Protein AF-A0A2P4S912-F1 (afdb_monomer)

Foldseek 3Di:
DVVVLVVLVVVLVVLVVVLVVLVVVLVVLVVVLVVQCVPDDPVSNVVSVVVNVVSNVVSVVVSVVSVVVSVVSVVVSCVVVVPPPDDDPPCVVVVVVVVVPVVVPPPPPPPDDDDDDDDDDDDDDDDDDDDDDDDDDDDDDDDDDDDDDDDDDDDDDDDDDDDDDDDDDDDDDDDDDDDDDDDDDDDDDDDDDDDDDDDDDDDDDDDDDDDDDDDDDDDDDCPVVVVVVVVVVVVVVVVVVVVVVVVVVVVVVVVVVVVVVVVVVVVVVVVVVVVVVVVVVVVVVVVVVVVVVVVVVVVVVVVVVVVVVVVVVVVVVVVD

Organism: Bambusicola thoracicus (NCBI:txid9083)

InterPro domains:
  IPR019394 Testis-specific protein TEX28/transmembrane and coiled-coil domains protein [PF10267] (2-320)
  IPR019394 Testis-specific protein TEX28/transmembrane and coiled-coil domains protein [PTHR17613] (1-320)

Sequence (320 aa):
TKAAIEHLHQKILKITEQIKIEQEARDDNVAEYLKLANNADKQQASRIKQVFEKKNQKSAQTIAQLHKKLEHYHKKLKEIEQNGPSRQPKDVFRDMHQGLKDVGANVRSSISGFGGGVVEGVKGGLSGLSQATHTAVVSKPREFASLIRNKFGSADNIAHLKDTLDDGHPEEASRALSGSATLVSSPKYGSDDECSSATSGSAGGSNSGAGPGGLGSPKSNTLEGHHSNFDTILEELREIKDSQSHLEDSMEDLKAQLQRDYTYMTQCLQEERYRYERLEEQLNDLTELHQNEMTNLKQELASMEEKVAYQSYERARDIQ

Structure (mmCIF, N/CA/C/O backbone):
data_AF-A0A2P4S912-F1
#
_entry.id   AF-A0A2P4S912-F1
#
loop_
_atom_site.group_PDB
_atom_site.id
_atom_site.type_symbol
_atom_site.label_atom_id
_atom_site.label_alt_id
_atom_site.label_comp_id
_atom_site.label_asym_id
_atom_site.label_entity_id
_atom_site.label_seq_id
_atom_site.pdbx_PDB_ins_code
_atom_site.Cartn_x
_atom_site.Cartn_y
_atom_site.Cartn_z
_atom_site.occupancy
_atom_site.B_iso_or_equiv
_atom_site.auth_seq_id
_atom_site.auth_comp_id
_atom_site.auth_asym_id
_atom_site.auth_atom_id
_atom_site.pdbx_PDB_model_num
ATOM 1 N N . THR A 1 1 ? -23.737 2.874 25.670 1.00 68.56 1 THR A N 1
ATOM 2 C CA . THR A 1 1 ? -22.488 3.667 25.572 1.00 68.56 1 THR A CA 1
ATOM 3 C C . THR A 1 1 ? -21.391 2.898 24.847 1.00 68.56 1 THR A C 1
ATOM 5 O O . THR A 1 1 ? -20.943 3.394 23.823 1.00 68.56 1 THR A O 1
ATOM 8 N N . LYS A 1 2 ? -21.047 1.666 25.263 1.00 79.62 2 LYS A N 1
ATOM 9 C CA . LYS A 1 2 ? -20.020 0.804 24.627 1.00 79.62 2 LYS A CA 1
ATOM 10 C C . LYS A 1 2 ? -20.155 0.665 23.095 1.00 79.62 2 LYS A C 1
ATOM 12 O O . LYS A 1 2 ? -19.233 1.020 22.374 1.00 79.62 2 LYS A O 1
ATOM 17 N N . ALA A 1 3 ? -21.341 0.310 22.589 1.00 82.69 3 ALA A N 1
ATOM 18 C CA . ALA A 1 3 ? -21.591 0.192 21.142 1.00 82.69 3 ALA A CA 1
ATOM 19 C C . ALA A 1 3 ? -21.422 1.513 20.353 1.00 82.69 3 ALA A C 1
ATOM 21 O O . ALA A 1 3 ? -21.052 1.510 19.181 1.00 82.69 3 ALA A O 1
ATOM 22 N N . ALA A 1 4 ? -21.679 2.667 20.982 1.00 83.88 4 ALA A N 1
ATOM 23 C CA . ALA A 1 4 ? -21.507 3.970 20.337 1.00 83.88 4 ALA A CA 1
ATOM 24 C C . ALA A 1 4 ? -20.025 4.371 20.236 1.00 83.88 4 ALA A C 1
ATOM 26 O O . ALA A 1 4 ? -19.628 4.975 19.239 1.00 83.88 4 ALA A O 1
ATOM 27 N N . ILE A 1 5 ? -19.223 4.012 21.245 1.00 88.75 5 ILE A N 1
ATOM 28 C CA . ILE A 1 5 ? -17.764 4.188 21.254 1.00 88.75 5 ILE A CA 1
ATOM 29 C C . ILE A 1 5 ? -17.134 3.296 20.182 1.00 88.75 5 ILE A C 1
ATOM 31 O O . ILE A 1 5 ? -16.370 3.777 19.352 1.00 88.75 5 ILE A O 1
ATOM 35 N N . GLU A 1 6 ? -17.530 2.026 20.121 1.00 90.38 6 GLU A N 1
ATOM 36 C CA . GLU A 1 6 ? -17.044 1.079 19.114 1.00 90.38 6 GLU A CA 1
ATOM 37 C C . GLU A 1 6 ? -17.356 1.540 17.681 1.00 90.38 6 GLU A C 1
ATOM 39 O O . GLU A 1 6 ? -16.488 1.541 16.807 1.00 90.38 6 GLU A O 1
ATOM 44 N N . HIS A 1 7 ? -18.566 2.050 17.447 1.00 91.44 7 HIS A N 1
ATOM 45 C CA . HIS A 1 7 ? -18.928 2.635 16.159 1.00 91.44 7 HIS A CA 1
ATOM 46 C C . HIS A 1 7 ? -18.094 3.884 15.806 1.00 91.44 7 HIS A C 1
ATOM 48 O O . HIS A 1 7 ? -17.803 4.117 14.631 1.00 91.44 7 HIS A O 1
ATOM 54 N N . LEU A 1 8 ? -17.684 4.696 16.788 1.00 93.31 8 LEU A N 1
ATOM 55 C CA . LEU A 1 8 ? -16.770 5.821 16.554 1.00 93.31 8 LEU A CA 1
ATOM 56 C C . LEU A 1 8 ? -15.345 5.350 16.260 1.00 93.31 8 LEU A C 1
ATOM 58 O O . LEU A 1 8 ? -14.751 5.861 15.313 1.00 93.31 8 LEU A O 1
ATOM 62 N N . HIS A 1 9 ? -14.833 4.349 16.980 1.00 92.88 9 HIS A N 1
ATOM 63 C CA . HIS A 1 9 ? -13.545 3.721 16.675 1.00 92.88 9 HIS A CA 1
ATOM 64 C C . HIS A 1 9 ? -13.507 3.182 15.243 1.00 92.88 9 HIS A C 1
ATOM 66 O O . HIS A 1 9 ? -12.576 3.483 14.498 1.00 92.88 9 HIS A O 1
ATOM 72 N N . GLN A 1 10 ? -14.561 2.490 14.799 1.00 96.75 10 GLN A N 1
ATOM 73 C CA . GLN A 1 10 ? -14.658 2.032 13.411 1.00 96.75 10 GLN A CA 1
ATOM 74 C C . GLN A 1 10 ? -14.645 3.191 12.403 1.00 96.75 10 GLN A C 1
ATOM 76 O O . GLN A 1 10 ? -14.044 3.075 11.336 1.00 96.75 10 GLN A O 1
ATOM 81 N N . LYS A 1 11 ? -15.299 4.321 12.708 1.00 96.00 11 LYS A N 1
ATOM 82 C CA . LYS A 1 11 ? -15.266 5.508 11.835 1.00 96.00 11 LYS A CA 1
ATOM 83 C C . LYS A 1 11 ? -13.890 6.158 11.783 1.00 96.00 11 LYS A C 1
ATOM 85 O O . LYS A 1 11 ? -13.481 6.575 10.705 1.00 96.00 11 LYS A O 1
ATOM 90 N N . ILE A 1 12 ? -13.201 6.236 12.918 1.00 96.75 12 ILE A N 1
ATOM 91 C CA . ILE A 1 12 ? -11.829 6.741 13.001 1.00 96.75 12 ILE A CA 1
ATOM 92 C C . ILE A 1 12 ? -10.923 5.872 12.135 1.00 96.75 12 ILE A C 1
ATOM 94 O O . ILE A 1 12 ? -10.302 6.401 11.223 1.00 96.75 12 ILE A O 1
ATOM 98 N N . LEU A 1 13 ? -10.944 4.549 12.330 1.00 97.25 13 LEU A N 1
ATOM 99 C CA . LEU A 1 13 ? -10.160 3.604 11.530 1.00 97.25 13 LEU A CA 1
ATOM 100 C C . LEU A 1 13 ? -10.417 3.771 10.027 1.00 97.25 13 LEU A C 1
ATOM 102 O O . LEU A 1 13 ? -9.473 3.910 9.255 1.00 97.25 13 LEU A O 1
ATOM 106 N N . LYS A 1 14 ? -11.688 3.845 9.610 1.00 97.06 14 LYS A N 1
ATOM 107 C CA . LYS A 1 14 ? -12.052 4.039 8.197 1.00 97.06 14 LYS A CA 1
ATOM 108 C C . LYS A 1 14 ? -11.521 5.347 7.613 1.00 97.06 14 LYS A C 1
ATOM 110 O O . LYS A 1 14 ? -11.050 5.350 6.482 1.00 97.06 14 LYS A O 1
ATOM 115 N N . ILE A 1 15 ? -11.617 6.458 8.345 1.00 96.88 15 ILE A N 1
ATOM 116 C CA . ILE A 1 15 ? -11.125 7.755 7.857 1.00 96.88 15 ILE A CA 1
ATOM 117 C C . ILE A 1 15 ? -9.595 7.791 7.842 1.00 96.88 15 ILE A C 1
ATOM 119 O O . ILE A 1 15 ? -9.030 8.322 6.892 1.00 96.88 15 ILE A O 1
ATOM 123 N N . THR A 1 16 ? -8.929 7.207 8.840 1.00 97.31 16 THR A N 1
ATOM 124 C CA . THR A 1 16 ? -7.466 7.078 8.863 1.00 97.31 16 THR A CA 1
ATOM 125 C C . THR A 1 16 ? -6.968 6.292 7.653 1.00 97.31 16 THR A C 1
ATOM 127 O O . THR A 1 16 ? -6.063 6.754 6.964 1.00 97.31 16 THR A O 1
ATOM 130 N N . GLU A 1 17 ? -7.603 5.161 7.335 1.00 97.94 17 GLU A N 1
ATOM 131 C CA . GLU A 1 17 ? -7.243 4.373 6.152 1.00 97.94 17 GLU A CA 1
ATOM 132 C C . GLU A 1 17 ? -7.522 5.140 4.854 1.00 97.94 17 GLU A C 1
ATOM 134 O O . GLU A 1 17 ? -6.709 5.144 3.936 1.00 97.94 17 GLU A O 1
ATOM 139 N N . GLN A 1 18 ? -8.632 5.880 4.788 1.00 96.31 18 GLN A N 1
ATOM 140 C CA . GLN A 1 18 ? -8.938 6.705 3.621 1.00 96.31 18 GLN A CA 1
ATOM 141 C C . GLN A 1 18 ? -7.913 7.833 3.402 1.00 96.31 18 GLN A C 1
ATOM 143 O O . GLN A 1 18 ? -7.611 8.160 2.257 1.00 96.31 18 GLN A O 1
ATOM 148 N N . ILE A 1 19 ? -7.366 8.418 4.474 1.00 97.38 19 ILE A N 1
ATOM 149 C CA . ILE A 1 19 ? -6.272 9.401 4.389 1.00 97.38 19 ILE A CA 1
ATOM 150 C C . ILE A 1 19 ? -5.011 8.744 3.829 1.00 97.38 19 ILE A C 1
ATOM 152 O O . ILE A 1 19 ? -4.385 9.317 2.941 1.00 97.38 19 ILE A O 1
ATOM 156 N N . LYS A 1 20 ? -4.675 7.544 4.314 1.00 97.94 20 LYS A N 1
ATOM 157 C CA . LYS A 1 20 ? -3.509 6.784 3.859 1.00 97.94 20 LYS A CA 1
ATOM 158 C C . LYS A 1 20 ? -3.595 6.461 2.365 1.00 97.94 20 LYS A C 1
ATOM 160 O O . LYS A 1 20 ? -2.655 6.754 1.637 1.00 97.94 20 LYS A O 1
ATOM 165 N N . ILE A 1 21 ? -4.741 5.958 1.902 1.00 97.19 21 ILE A N 1
ATOM 166 C CA . ILE A 1 21 ? -4.986 5.669 0.478 1.00 97.19 21 ILE A CA 1
ATOM 167 C C . ILE A 1 21 ? -4.843 6.938 -0.375 1.00 97.19 21 ILE A C 1
ATOM 169 O O . ILE A 1 21 ? -4.241 6.910 -1.443 1.00 97.19 21 ILE A O 1
ATOM 173 N N . GLU A 1 22 ? -5.388 8.070 0.078 1.00 96.38 22 GLU A N 1
ATOM 174 C CA . GLU A 1 22 ? -5.301 9.329 -0.672 1.00 96.38 22 GLU A CA 1
ATOM 175 C C . GLU A 1 22 ? -3.868 9.903 -0.686 1.00 96.38 22 GLU A C 1
ATOM 177 O O . GLU A 1 22 ? -3.479 10.549 -1.658 1.00 96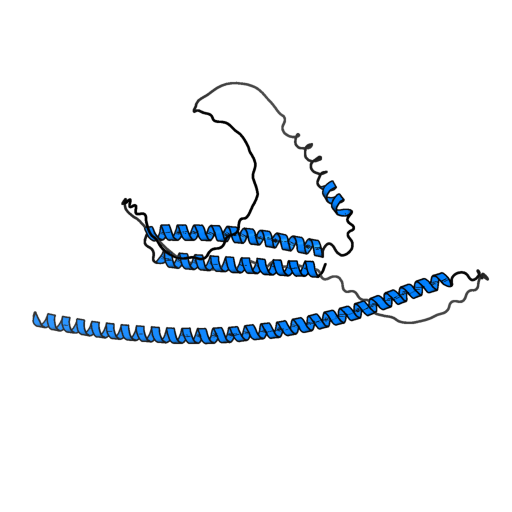.38 22 GLU A O 1
ATOM 182 N N . GLN A 1 23 ? -3.072 9.658 0.361 1.00 96.38 23 GLN A N 1
ATOM 183 C CA . GLN A 1 23 ? -1.645 9.999 0.405 1.00 96.38 23 GLN A CA 1
ATOM 184 C C . GLN A 1 23 ? -0.822 9.124 -0.543 1.00 96.38 23 GLN A C 1
ATOM 186 O O . GLN A 1 23 ? -0.038 9.662 -1.316 1.00 96.38 23 GLN A O 1
ATOM 191 N N . GLU A 1 24 ? -1.066 7.816 -0.568 1.00 96.44 24 GLU A N 1
ATOM 192 C CA . GLU A 1 24 ? -0.430 6.898 -1.518 1.00 96.44 24 GLU A CA 1
ATOM 193 C C . GLU A 1 24 ? -0.772 7.273 -2.970 1.00 96.44 24 GLU A C 1
ATOM 195 O O . GLU A 1 24 ? 0.118 7.466 -3.793 1.00 96.44 24 GLU A O 1
ATOM 200 N N . ALA A 1 25 ? -2.049 7.543 -3.264 1.00 95.38 25 ALA A N 1
ATOM 201 C CA . ALA A 1 25 ? -2.476 8.012 -4.584 1.00 95.38 25 ALA A CA 1
ATOM 202 C C . ALA A 1 25 ? -1.843 9.362 -4.983 1.00 95.38 25 ALA A C 1
ATOM 204 O O . ALA A 1 25 ? -1.651 9.653 -6.169 1.00 95.38 25 ALA A O 1
ATOM 205 N N . ARG A 1 26 ? -1.537 10.222 -4.005 1.00 95.56 26 ARG A N 1
ATOM 206 C CA . ARG A 1 26 ? -0.818 11.479 -4.233 1.00 95.56 26 ARG A CA 1
ATOM 207 C C . ARG A 1 26 ? 0.650 11.215 -4.565 1.00 95.56 26 ARG A C 1
ATOM 209 O O . ARG A 1 26 ? 1.156 11.859 -5.485 1.00 95.56 26 ARG A O 1
ATOM 216 N N . ASP A 1 27 ? 1.303 10.299 -3.862 1.00 96.56 27 ASP A N 1
ATOM 217 C CA . ASP A 1 27 ? 2.696 9.920 -4.112 1.00 96.56 27 ASP A CA 1
ATOM 218 C C . ASP A 1 27 ? 2.849 9.252 -5.487 1.00 96.56 27 ASP A C 1
ATOM 220 O O . ASP A 1 27 ? 3.723 9.646 -6.264 1.00 96.56 27 ASP A O 1
ATOM 224 N N . ASP A 1 28 ? 1.922 8.368 -5.862 1.00 96.94 28 ASP A N 1
ATOM 225 C CA . ASP A 1 28 ? 1.845 7.777 -7.204 1.00 96.94 28 ASP A CA 1
ATOM 226 C C . ASP A 1 28 ? 1.704 8.844 -8.293 1.00 96.94 28 ASP A C 1
ATOM 228 O O . ASP A 1 28 ? 2.374 8.803 -9.325 1.00 96.94 28 ASP A O 1
ATOM 232 N N . ASN A 1 29 ? 0.863 9.852 -8.060 1.00 95.94 29 ASN A N 1
ATOM 233 C CA . ASN A 1 29 ? 0.679 10.962 -8.992 1.00 95.94 29 ASN A CA 1
ATOM 234 C C . ASN A 1 29 ? 1.942 11.839 -9.105 1.00 95.94 29 ASN A C 1
ATOM 236 O O . ASN A 1 29 ? 2.243 12.350 -10.185 1.00 95.94 29 ASN A O 1
ATOM 240 N N . VAL A 1 30 ? 2.715 12.003 -8.025 1.00 97.56 30 VAL A N 1
ATOM 241 C CA . VAL A 1 30 ? 4.031 12.666 -8.079 1.00 97.56 30 VAL A CA 1
ATOM 242 C C . VAL A 1 30 ? 5.019 11.829 -8.892 1.00 97.56 30 VAL A C 1
ATOM 244 O O . VAL A 1 30 ? 5.708 12.376 -9.754 1.00 97.56 30 VAL A O 1
ATOM 247 N N . ALA A 1 31 ? 5.069 10.515 -8.670 1.00 97.31 31 ALA A N 1
ATOM 248 C CA . ALA A 1 31 ? 5.934 9.612 -9.423 1.00 97.31 31 ALA A CA 1
ATOM 249 C C . ALA A 1 31 ? 5.586 9.605 -10.924 1.00 97.31 31 ALA A C 1
ATOM 251 O O . ALA A 1 31 ? 6.477 9.726 -11.771 1.00 97.31 31 ALA A O 1
ATOM 252 N N . GLU A 1 32 ? 4.294 9.544 -11.264 1.00 96.31 32 GLU A N 1
ATOM 253 C CA . GLU A 1 32 ? 3.789 9.641 -12.637 1.00 96.31 32 GLU A CA 1
ATOM 254 C C . GLU A 1 32 ? 4.183 10.982 -13.274 1.00 96.31 32 GLU A C 1
ATOM 256 O O . GLU A 1 32 ? 4.713 11.007 -14.388 1.00 96.31 32 GLU A O 1
ATOM 261 N N . TYR A 1 33 ? 3.997 12.094 -12.553 1.00 97.44 33 TYR A N 1
ATOM 262 C CA . TYR A 1 33 ? 4.395 13.422 -13.016 1.00 97.44 33 TYR A CA 1
ATOM 263 C C . TYR A 1 33 ? 5.890 13.494 -13.333 1.00 97.44 33 TYR A C 1
ATOM 265 O O . TYR A 1 33 ? 6.252 13.938 -14.420 1.00 97.44 33 TYR A O 1
ATOM 273 N N . LEU A 1 34 ? 6.758 13.030 -12.428 1.00 96.38 34 LEU A N 1
ATOM 274 C CA . LEU A 1 34 ? 8.208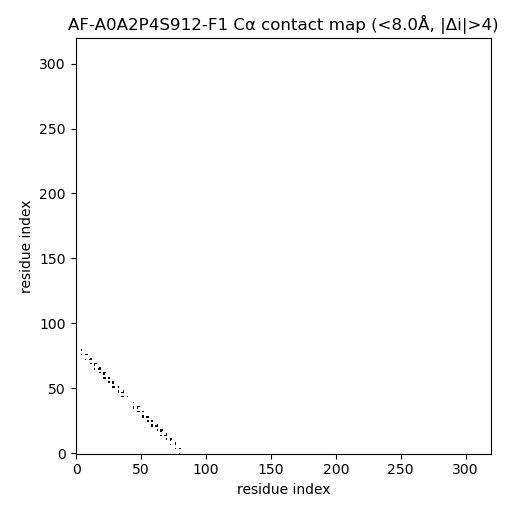 13.049 -12.637 1.00 96.38 34 LEU A CA 1
ATOM 275 C C . LEU A 1 34 ? 8.617 12.189 -13.841 1.00 96.38 34 LEU A C 1
ATOM 277 O O . LEU A 1 34 ? 9.457 12.601 -14.643 1.00 96.38 34 LEU A O 1
ATOM 281 N N . LYS A 1 35 ? 7.985 11.023 -14.016 1.00 96.00 35 LYS A N 1
ATOM 282 C CA . LYS A 1 35 ? 8.239 10.130 -15.153 1.00 96.00 35 LYS A CA 1
ATOM 283 C C . LYS A 1 35 ? 7.835 10.756 -16.490 1.00 96.00 35 LYS A C 1
ATOM 285 O O . LYS A 1 35 ? 8.584 10.653 -17.462 1.00 96.00 35 LYS A O 1
ATOM 290 N N . LEU A 1 36 ? 6.661 11.386 -16.548 1.00 95.44 36 LEU A N 1
ATOM 291 C CA . LEU A 1 36 ? 6.162 12.040 -17.759 1.00 95.44 36 LEU A CA 1
ATOM 292 C C . LEU A 1 36 ? 6.945 13.320 -18.065 1.00 95.44 36 LEU A C 1
ATOM 294 O O . LEU A 1 36 ? 7.293 13.556 -19.216 1.00 95.44 36 LEU A O 1
ATOM 298 N N . ALA A 1 37 ? 7.274 14.114 -17.045 1.00 93.31 37 ALA A N 1
ATOM 299 C CA . ALA A 1 37 ? 8.020 15.357 -17.203 1.00 93.31 37 ALA A CA 1
ATOM 300 C C . ALA A 1 37 ? 9.444 15.132 -17.738 1.00 93.31 37 ALA A C 1
ATOM 302 O O . ALA A 1 37 ? 9.904 15.923 -18.554 1.00 93.31 37 ALA A O 1
ATOM 303 N N . ASN A 1 38 ? 10.117 14.044 -17.342 1.00 91.75 38 ASN A N 1
ATOM 304 C CA . ASN A 1 38 ? 11.475 13.728 -17.805 1.00 91.75 38 ASN A CA 1
ATOM 305 C C . ASN A 1 38 ? 11.575 13.428 -19.309 1.00 91.75 38 ASN A C 1
ATOM 307 O O . ASN A 1 38 ? 12.650 13.572 -19.881 1.00 91.75 38 ASN A O 1
ATOM 311 N N . ASN A 1 39 ? 10.478 13.014 -19.944 1.00 89.81 39 ASN A N 1
ATOM 312 C CA . ASN A 1 39 ? 10.465 12.600 -21.350 1.00 89.81 39 ASN A CA 1
ATOM 313 C C . ASN A 1 39 ? 9.628 13.535 -22.243 1.00 89.81 39 ASN A C 1
ATOM 315 O O . ASN A 1 39 ? 9.417 13.229 -23.414 1.00 89.81 39 ASN A O 1
ATOM 319 N N . ALA A 1 40 ? 9.118 14.644 -21.698 1.00 91.62 40 ALA A N 1
ATOM 320 C CA . ALA A 1 40 ? 8.179 15.528 -22.381 1.00 91.62 40 ALA A CA 1
ATOM 321 C C . ALA A 1 40 ? 8.865 16.731 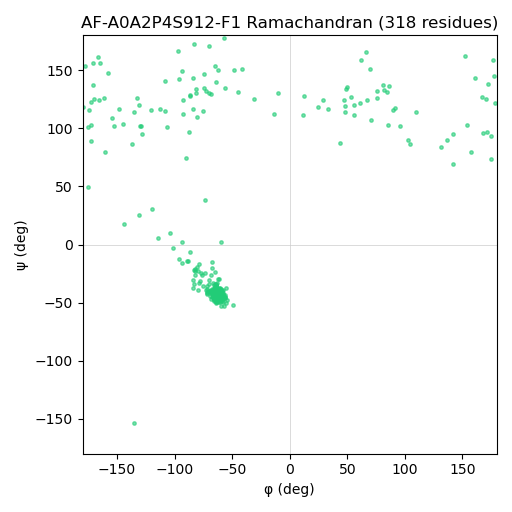-23.044 1.00 91.62 40 ALA A C 1
ATOM 323 O O . ALA A 1 40 ? 9.764 17.352 -22.475 1.00 91.62 40 ALA A O 1
ATOM 324 N N . ASP A 1 41 ? 8.378 17.119 -24.225 1.00 94.56 41 ASP A N 1
ATOM 325 C CA . ASP A 1 41 ? 8.751 18.392 -24.852 1.00 94.56 41 ASP A CA 1
ATOM 326 C C . ASP A 1 41 ? 8.160 19.608 -24.101 1.00 94.56 41 ASP A C 1
ATOM 328 O O . ASP A 1 41 ? 7.310 19.473 -23.215 1.00 94.56 41 ASP A O 1
ATOM 332 N N . LYS A 1 42 ? 8.581 20.831 -24.460 1.00 88.00 42 LYS A N 1
ATOM 333 C CA . LYS A 1 42 ? 8.159 22.073 -23.776 1.00 88.00 42 LYS A CA 1
ATOM 334 C C . LYS A 1 42 ? 6.635 22.262 -23.713 1.00 88.00 42 LYS A C 1
ATOM 336 O O . LYS A 1 42 ? 6.127 22.765 -22.709 1.00 88.00 42 LYS A O 1
ATOM 341 N N . GLN A 1 43 ? 5.895 21.892 -24.760 1.00 89.62 43 GLN A N 1
ATOM 342 C CA . GLN A 1 43 ? 4.441 22.069 -24.788 1.00 89.62 43 GLN A CA 1
ATOM 343 C C . GLN A 1 43 ? 3.730 20.962 -24.000 1.00 89.62 43 GLN A C 1
ATOM 345 O O . GLN A 1 43 ? 2.774 21.236 -23.268 1.00 89.62 43 GLN A O 1
ATOM 350 N N . GLN A 1 44 ? 4.215 19.724 -24.101 1.00 92.69 44 GLN A N 1
ATOM 351 C CA . GLN A 1 44 ? 3.725 18.587 -23.325 1.00 92.69 44 GLN A CA 1
ATOM 352 C C . GLN A 1 44 ? 3.966 18.784 -21.825 1.00 92.69 44 GLN A C 1
ATOM 354 O O . GLN A 1 44 ? 3.045 18.581 -21.035 1.00 92.69 44 GLN A O 1
ATOM 359 N N . ALA A 1 45 ? 5.144 19.270 -21.428 1.00 93.12 45 ALA A N 1
ATOM 360 C CA . ALA A 1 45 ? 5.501 19.531 -20.035 1.00 93.12 45 ALA A CA 1
ATOM 361 C C . ALA A 1 45 ? 4.545 20.533 -19.367 1.00 93.12 45 ALA A C 1
ATOM 363 O O . ALA A 1 45 ? 4.122 20.327 -18.229 1.00 93.12 45 ALA A O 1
ATOM 364 N N . SER A 1 46 ? 4.132 21.581 -20.091 1.00 94.81 46 SER A N 1
ATOM 365 C CA . SER A 1 46 ? 3.153 22.557 -19.594 1.00 94.81 46 SER A CA 1
ATOM 366 C C . SER A 1 46 ? 1.783 21.916 -19.325 1.00 94.81 46 SER A C 1
ATOM 368 O O . SER A 1 46 ? 1.193 22.108 -18.257 1.00 94.81 46 SER A O 1
ATOM 370 N N . ARG A 1 47 ? 1.302 21.068 -20.246 1.00 96.06 47 ARG A N 1
ATOM 371 C CA . ARG A 1 47 ? 0.037 20.328 -20.080 1.00 96.06 47 ARG A CA 1
ATOM 372 C C . ARG A 1 47 ? 0.117 19.310 -18.939 1.00 96.06 47 ARG A C 1
ATOM 374 O O . ARG A 1 47 ? -0.799 19.241 -18.121 1.00 96.06 47 ARG A O 1
ATOM 381 N N . ILE A 1 48 ? 1.218 18.560 -18.851 1.00 96.44 48 ILE A N 1
ATOM 382 C CA . ILE A 1 48 ? 1.481 17.579 -17.786 1.00 96.44 48 ILE A CA 1
ATOM 383 C C . ILE A 1 48 ? 1.475 18.268 -16.416 1.00 96.44 48 ILE A C 1
ATOM 385 O O . ILE A 1 48 ? 0.779 17.816 -15.505 1.00 96.44 48 ILE A O 1
ATOM 389 N N . LYS A 1 49 ? 2.162 19.411 -16.288 1.00 96.38 49 LYS A N 1
ATOM 390 C CA . LYS A 1 49 ? 2.160 20.219 -15.063 1.00 96.38 49 LYS A CA 1
ATOM 391 C C . LYS A 1 49 ? 0.754 20.665 -14.677 1.00 96.38 49 LYS A C 1
ATOM 393 O O . LYS A 1 49 ? 0.370 20.522 -13.521 1.00 96.38 49 LYS A O 1
ATOM 398 N N . GLN A 1 50 ? -0.040 21.155 -15.628 1.00 96.62 50 GLN A N 1
ATOM 399 C CA . GLN A 1 50 ? -1.401 21.614 -15.346 1.00 96.62 50 GLN A CA 1
ATOM 400 C C . GLN A 1 50 ? -2.306 20.484 -14.823 1.00 96.62 50 GLN A C 1
ATOM 402 O O . GLN A 1 50 ? -3.090 20.692 -13.892 1.00 96.62 50 GLN A O 1
ATOM 407 N N . VAL A 1 51 ? -2.194 19.278 -15.392 1.00 96.75 51 VAL A N 1
ATOM 408 C CA . VAL A 1 51 ? -2.943 18.098 -14.925 1.00 96.75 51 VAL A CA 1
ATOM 409 C C . VAL A 1 51 ? -2.493 17.686 -13.524 1.00 96.75 51 VAL A C 1
ATOM 411 O O . VAL A 1 51 ? -3.346 17.458 -12.661 1.00 96.75 51 VAL A O 1
ATOM 414 N N . PHE A 1 52 ? -1.179 17.633 -13.287 1.00 97.94 52 PHE A N 1
ATOM 415 C CA . PHE A 1 52 ? -0.612 17.323 -11.977 1.00 97.94 52 PHE A CA 1
ATOM 416 C C . PHE A 1 52 ? -1.106 18.305 -10.912 1.00 97.94 52 PHE A C 1
ATOM 418 O O . PHE A 1 52 ? -1.680 17.876 -9.915 1.00 97.94 52 PHE A O 1
ATOM 425 N N . GLU A 1 53 ? -0.973 19.611 -11.150 1.00 97.44 53 GLU A N 1
ATOM 426 C CA . GLU A 1 53 ? -1.374 20.670 -10.218 1.00 97.44 53 GLU A CA 1
ATOM 427 C C . GLU A 1 53 ? -2.857 20.544 -9.839 1.00 97.44 53 GLU A C 1
ATOM 429 O O . GLU A 1 53 ? -3.219 20.586 -8.661 1.00 97.44 53 GLU A O 1
ATOM 434 N N . LYS A 1 54 ? -3.722 20.276 -10.827 1.00 97.50 54 LYS A N 1
ATOM 435 C CA . LYS A 1 54 ? -5.159 20.081 -10.610 1.00 97.50 54 LYS A CA 1
ATOM 436 C C . LYS A 1 54 ? -5.459 18.841 -9.761 1.00 97.50 54 LYS A C 1
ATOM 438 O O . LYS A 1 54 ? -6.268 18.920 -8.833 1.00 97.50 54 LYS A O 1
ATOM 443 N N . LYS A 1 55 ? -4.835 17.694 -10.063 1.00 96.50 55 LYS A N 1
ATOM 444 C CA . LYS A 1 55 ? -4.993 16.464 -9.264 1.00 96.50 55 LYS A CA 1
ATOM 445 C C . LYS A 1 55 ? -4.458 16.670 -7.839 1.00 96.50 55 LYS A C 1
ATOM 447 O O . LYS A 1 55 ? -5.130 16.319 -6.873 1.00 96.50 55 LYS A O 1
ATOM 452 N N . ASN A 1 56 ? -3.296 17.305 -7.716 1.00 97.00 56 ASN A N 1
ATOM 453 C CA . ASN A 1 56 ? -2.613 17.595 -6.461 1.00 97.00 56 ASN A CA 1
ATOM 454 C C . ASN A 1 56 ? -3.448 18.506 -5.547 1.00 97.00 56 ASN A C 1
ATOM 456 O O . ASN A 1 56 ? -3.596 18.229 -4.358 1.00 97.00 56 ASN A O 1
ATOM 460 N N . GLN A 1 57 ? -4.058 19.553 -6.110 1.00 97.50 57 GLN A N 1
ATOM 461 C CA . GLN A 1 57 ? -4.934 20.463 -5.375 1.00 97.50 57 GLN A CA 1
ATOM 462 C C . GLN A 1 57 ? -6.212 19.762 -4.889 1.00 97.50 57 GLN A C 1
ATOM 464 O O . GLN A 1 57 ? -6.624 19.960 -3.746 1.00 97.50 57 GLN A O 1
ATOM 469 N N . LYS A 1 58 ? -6.819 18.904 -5.720 1.00 96.62 58 LYS A N 1
ATOM 470 C CA . LYS A 1 58 ? -8.000 18.113 -5.337 1.00 96.62 58 LYS A CA 1
ATOM 471 C C . LYS A 1 58 ? -7.684 17.118 -4.216 1.00 96.62 58 LYS A C 1
ATOM 473 O O . LYS A 1 58 ? -8.449 17.024 -3.254 1.00 96.62 58 LYS A O 1
ATOM 478 N N . SER A 1 59 ? -6.567 16.405 -4.329 1.00 96.31 59 SER A N 1
ATOM 479 C CA . SER A 1 59 ? -6.113 15.463 -3.302 1.00 96.31 59 SER A CA 1
ATOM 480 C C . SER A 1 59 ? -5.828 16.190 -1.982 1.00 96.31 59 SER A C 1
ATOM 482 O O . SER A 1 59 ? -6.379 15.824 -0.947 1.00 96.31 59 SER A O 1
ATOM 484 N N . ALA A 1 60 ? -5.111 17.321 -2.017 1.00 96.50 60 ALA A N 1
ATOM 485 C CA . ALA A 1 60 ? -4.841 18.136 -0.828 1.00 96.50 60 ALA A CA 1
ATOM 486 C C . ALA A 1 60 ? -6.125 18.620 -0.125 1.00 96.50 60 ALA A C 1
ATOM 488 O O . ALA A 1 60 ? -6.236 18.537 1.098 1.00 96.50 60 ALA A O 1
ATOM 489 N N . GLN A 1 61 ? -7.125 19.083 -0.886 1.00 97.75 61 GLN A N 1
ATOM 490 C CA . GLN A 1 61 ? -8.429 19.462 -0.329 1.00 97.75 61 GLN A CA 1
ATOM 491 C C . GLN A 1 61 ? -9.159 18.270 0.301 1.00 97.75 61 GLN A C 1
ATOM 493 O O . GLN A 1 61 ? -9.768 18.412 1.362 1.00 97.75 61 GLN A O 1
ATOM 498 N N . THR A 1 62 ? -9.092 17.099 -0.333 1.00 97.25 62 THR A N 1
ATOM 499 C CA . THR A 1 62 ? -9.727 15.868 0.159 1.00 97.25 62 THR A CA 1
ATOM 500 C C . THR A 1 62 ? -9.080 15.407 1.465 1.00 97.25 62 THR A C 1
ATOM 502 O O . THR A 1 62 ? -9.786 15.210 2.454 1.00 97.25 62 THR A O 1
ATOM 505 N N . ILE A 1 63 ? -7.746 15.351 1.517 1.00 96.25 63 ILE A N 1
ATOM 506 C CA . ILE A 1 63 ? -6.971 15.023 2.723 1.00 96.25 63 ILE A CA 1
ATOM 507 C C . ILE A 1 63 ? -7.307 15.994 3.864 1.00 96.25 63 ILE A C 1
ATOM 509 O O . ILE A 1 63 ? -7.610 15.560 4.974 1.00 96.25 63 ILE A O 1
ATOM 513 N N . ALA A 1 64 ? -7.360 17.304 3.596 1.00 97.94 64 ALA A N 1
ATOM 514 C CA . ALA A 1 64 ? -7.728 18.301 4.605 1.00 97.94 64 ALA A CA 1
ATOM 515 C C . ALA A 1 64 ? -9.147 18.081 5.171 1.00 97.94 64 ALA A C 1
ATOM 517 O O . ALA A 1 64 ? -9.374 18.195 6.378 1.00 97.94 64 ALA A O 1
ATOM 518 N N . GLN A 1 65 ? -10.116 17.728 4.320 1.00 98.06 65 GLN A N 1
ATOM 519 C CA . GLN A 1 65 ? -11.478 17.413 4.761 1.00 98.06 65 GLN A CA 1
ATOM 520 C C . GLN A 1 65 ? -11.542 16.124 5.589 1.00 98.06 65 GLN A C 1
ATOM 522 O O . GLN A 1 65 ? -12.305 16.058 6.558 1.00 98.06 65 GLN A O 1
ATOM 527 N N . LEU A 1 66 ? -10.761 15.107 5.222 1.00 98.06 66 LEU A N 1
ATOM 528 C CA . LEU A 1 66 ? -10.671 13.857 5.970 1.00 98.06 66 LEU A CA 1
ATOM 529 C C . LEU A 1 66 ? -10.039 14.078 7.348 1.00 98.06 66 LEU A C 1
ATOM 531 O O . LEU A 1 66 ? -10.615 13.631 8.338 1.00 98.06 66 LEU A O 1
ATOM 535 N N . HIS A 1 67 ? -8.954 14.854 7.446 1.00 97.88 67 HIS A N 1
ATOM 536 C CA . HIS A 1 67 ? -8.366 15.235 8.736 1.00 97.88 67 HIS A CA 1
ATOM 537 C C . HIS A 1 67 ? -9.371 15.961 9.634 1.00 97.88 67 HIS A C 1
ATOM 539 O O . HIS A 1 67 ? -9.547 15.579 10.788 1.00 97.88 67 HIS A O 1
ATOM 545 N N . LYS A 1 68 ? -10.133 16.921 9.095 1.00 98.12 68 LYS A N 1
ATOM 546 C CA . LYS A 1 68 ? -11.179 17.618 9.862 1.00 98.12 68 LYS A CA 1
ATOM 547 C C . LYS A 1 68 ? -12.267 16.665 10.384 1.00 98.12 68 LYS A C 1
ATOM 549 O O . LYS A 1 68 ? -12.774 16.840 11.492 1.00 98.12 68 LYS A O 1
ATOM 554 N N . LYS A 1 69 ? -12.649 15.648 9.600 1.00 97.56 69 LYS A N 1
ATOM 555 C CA . LYS A 1 69 ? -13.596 14.605 10.043 1.00 97.56 69 LYS A CA 1
ATOM 556 C C . LYS A 1 69 ? -12.991 13.704 11.119 1.00 97.56 69 LYS A C 1
ATOM 558 O O . LYS A 1 69 ? -13.688 13.359 12.071 1.00 97.56 69 LYS A O 1
ATOM 563 N N . LEU A 1 70 ? -11.721 13.341 10.977 1.00 97.38 70 LEU A N 1
ATOM 564 C CA . LEU A 1 70 ? -10.986 12.530 11.942 1.00 97.38 70 LEU A CA 1
ATOM 565 C C . LEU A 1 70 ? -10.884 13.247 13.293 1.00 97.38 70 LEU A C 1
ATOM 567 O O . LEU A 1 70 ? -11.242 12.674 14.319 1.00 97.38 70 LEU A O 1
ATOM 571 N N . GLU A 1 71 ? -10.517 14.530 13.288 1.00 97.25 71 GLU A N 1
ATOM 572 C CA . GLU A 1 71 ? -10.510 15.384 14.480 1.00 97.25 71 GLU A CA 1
ATOM 573 C C . GLU A 1 71 ? -11.892 15.463 15.136 1.00 97.25 71 GLU A C 1
ATOM 575 O O . GLU A 1 71 ? -12.014 15.331 16.356 1.00 97.25 71 GLU A O 1
ATOM 580 N N . HIS A 1 72 ? -12.951 15.624 14.336 1.00 96.69 72 HIS A N 1
ATOM 581 C CA . HIS A 1 72 ? -14.320 15.630 14.842 1.00 96.69 72 HIS A CA 1
ATOM 582 C C . HIS A 1 72 ? -14.683 14.313 15.547 1.00 96.69 72 HIS A C 1
ATOM 584 O O . HIS A 1 72 ? -15.278 14.342 16.626 1.00 96.69 72 HIS A O 1
ATOM 590 N N . TYR A 1 73 ? -14.315 13.160 14.977 1.00 96.19 73 TYR A N 1
ATOM 591 C CA . TYR A 1 73 ? -14.583 11.866 15.605 1.00 96.19 73 TYR A CA 1
ATOM 592 C C . TYR A 1 73 ? -13.732 11.625 16.853 1.00 96.19 73 TYR A C 1
ATOM 594 O O . TYR A 1 73 ? -14.284 11.160 17.846 1.00 96.19 73 TYR A O 1
ATOM 602 N N . HIS A 1 74 ? -12.453 12.010 16.860 1.00 94.94 74 HIS A N 1
ATOM 603 C CA . HIS A 1 74 ? -11.619 11.971 18.066 1.00 94.94 74 HIS A CA 1
ATOM 604 C C . HIS A 1 74 ? -12.182 12.844 19.191 1.00 94.94 74 HIS A C 1
ATOM 606 O O . HIS A 1 74 ? -12.226 12.411 20.341 1.00 94.94 74 HIS A O 1
ATOM 612 N N . LYS A 1 75 ? -12.654 14.056 18.874 1.00 94.94 75 LYS A N 1
ATOM 613 C CA . LYS A 1 75 ? -13.285 14.939 19.862 1.00 94.94 75 LYS A CA 1
ATOM 614 C C . LYS A 1 75 ? -14.550 14.306 20.443 1.00 94.94 75 LYS A C 1
ATOM 616 O O . LYS A 1 75 ? -14.698 14.239 21.658 1.00 94.94 75 LYS A O 1
ATOM 621 N N . LYS A 1 76 ? -15.424 13.780 19.581 1.00 92.44 76 LYS A N 1
ATOM 622 C CA . LYS A 1 76 ? -16.672 13.127 19.995 1.00 92.44 76 LYS A CA 1
ATOM 623 C C . LYS A 1 76 ? -16.435 11.852 20.811 1.00 92.44 76 LYS A C 1
ATOM 625 O O . LYS A 1 76 ? -17.214 11.552 21.708 1.00 92.44 76 LYS A O 1
ATOM 630 N N . LEU A 1 77 ? -15.376 11.107 20.501 1.00 90.81 77 LEU A N 1
ATOM 631 C CA . LEU A 1 77 ? -14.978 9.928 21.263 1.00 90.81 77 LEU A CA 1
ATOM 632 C C . LEU A 1 77 ? -14.580 10.314 22.693 1.00 90.81 77 LEU A C 1
ATOM 634 O O . LEU A 1 77 ? -15.175 9.805 23.639 1.00 90.81 77 LEU A O 1
ATOM 638 N N . LYS A 1 78 ? -13.700 11.315 22.840 1.00 89.81 78 LYS A N 1
ATOM 639 C CA . LYS A 1 78 ? -13.306 11.862 24.149 1.00 89.81 78 LYS A CA 1
ATOM 640 C C . LYS A 1 78 ? -14.494 12.406 24.942 1.00 89.81 78 LYS A C 1
ATOM 642 O O . LYS A 1 78 ? -14.570 12.191 26.143 1.00 89.81 78 LYS A O 1
ATOM 647 N N . GLU A 1 79 ? -15.440 13.081 24.287 1.00 88.19 79 GLU A N 1
ATOM 648 C CA . GLU A 1 79 ? -16.664 13.574 24.937 1.00 88.19 79 GLU A CA 1
ATOM 649 C C . GLU A 1 79 ? -17.519 12.431 25.510 1.00 88.19 79 GLU A C 1
ATOM 651 O O . GLU A 1 79 ? -18.110 12.588 26.574 1.00 88.19 79 GLU A O 1
ATOM 656 N N . ILE A 1 80 ? -17.600 11.280 24.836 1.00 84.88 80 ILE A N 1
ATOM 657 C CA . ILE A 1 80 ? -18.377 10.127 25.320 1.00 84.88 80 ILE A CA 1
ATOM 658 C C . ILE A 1 80 ? -17.617 9.355 26.408 1.00 84.88 80 ILE A C 1
ATOM 660 O O . ILE A 1 80 ? -18.248 8.847 27.329 1.00 84.88 80 ILE A O 1
ATOM 664 N N . GLU A 1 81 ? -16.287 9.291 26.336 1.00 82.12 81 GLU A N 1
ATOM 665 C CA . GLU A 1 81 ? -15.441 8.649 27.355 1.00 82.12 81 GLU A CA 1
ATOM 666 C C . GLU A 1 81 ? -15.350 9.471 28.648 1.00 82.12 81 GLU A C 1
ATOM 668 O O . GLU A 1 81 ? -15.390 8.915 29.743 1.00 82.12 81 GLU A O 1
ATOM 673 N N . GLN A 1 82 ? -15.271 10.801 28.539 1.00 76.75 82 GLN A N 1
ATOM 674 C CA . GLN A 1 82 ? -15.179 11.708 29.687 1.00 76.75 82 GLN A CA 1
ATOM 675 C C . GLN A 1 82 ? -16.532 11.901 30.394 1.00 76.75 82 GLN A C 1
ATOM 677 O O . GLN A 1 82 ? -16.578 12.197 31.589 1.00 76.75 82 GLN A O 1
ATOM 682 N N . ASN A 1 83 ? -17.642 11.689 29.683 1.00 68.38 83 ASN A N 1
ATOM 683 C CA . ASN A 1 83 ? -18.983 11.652 30.256 1.00 68.38 83 ASN A CA 1
ATOM 684 C C . ASN A 1 83 ? -19.341 10.213 30.676 1.00 68.38 83 ASN A C 1
ATOM 686 O O . ASN A 1 83 ? -20.136 9.537 30.023 1.00 68.38 83 ASN A O 1
ATOM 690 N N . GLY A 1 84 ? -18.758 9.749 31.788 1.00 54.09 84 GLY A N 1
ATOM 691 C CA . GLY A 1 84 ? -19.193 8.526 32.481 1.00 54.09 84 GLY A CA 1
ATOM 692 C C . GLY A 1 84 ? -20.678 8.570 32.911 1.00 54.09 84 GLY A C 1
ATOM 693 O O . GLY A 1 84 ? -21.343 9.591 32.717 1.00 54.09 84 GLY A O 1
ATOM 694 N N . PRO A 1 85 ? -21.236 7.496 33.514 1.00 47.50 85 PRO A N 1
ATOM 695 C CA . PRO A 1 85 ? -22.681 7.282 33.706 1.00 47.50 85 PRO A CA 1
ATOM 696 C C . PRO A 1 85 ? -23.334 8.163 34.794 1.00 47.50 85 PRO A C 1
ATOM 698 O O . PRO A 1 85 ? -24.212 7.719 35.524 1.00 47.50 85 PRO A O 1
ATOM 701 N N . SER A 1 86 ? -22.936 9.428 34.914 1.00 47.38 86 SER A N 1
ATOM 702 C CA . SER A 1 86 ? -23.614 10.429 35.733 1.00 47.38 86 SER A CA 1
ATOM 703 C C . SER A 1 86 ? -23.216 11.837 35.292 1.00 47.38 86 SER A C 1
ATOM 705 O O . SER A 1 86 ? -22.400 12.507 35.919 1.00 47.38 86 SER A O 1
ATOM 707 N N . ARG A 1 87 ? -23.817 12.328 34.209 1.00 48.59 87 ARG A N 1
ATOM 708 C CA . ARG A 1 87 ? -24.109 13.761 34.115 1.00 48.59 87 ARG A CA 1
ATOM 709 C C . ARG A 1 87 ? -25.562 13.929 33.723 1.00 48.59 87 ARG A C 1
ATOM 711 O O . ARG A 1 87 ? -25.964 13.727 32.582 1.00 48.59 87 ARG A O 1
ATOM 718 N N . GLN A 1 88 ? -26.357 14.245 34.742 1.00 47.22 88 GLN A N 1
ATOM 719 C CA . GLN A 1 88 ? -27.726 14.715 34.602 1.00 47.22 88 GLN A CA 1
ATOM 720 C C . GLN A 1 88 ? -27.788 15.852 33.560 1.00 47.22 88 GLN A C 1
ATOM 722 O O . GLN A 1 88 ? -26.846 16.645 33.478 1.00 47.22 88 GLN A O 1
ATOM 727 N N . PRO A 1 89 ? -28.908 16.025 32.834 1.00 47.66 89 PRO A N 1
ATOM 728 C CA . PRO A 1 89 ? -29.071 17.035 31.774 1.00 47.66 89 PRO A CA 1
ATOM 729 C C . PRO A 1 89 ? -28.896 18.510 32.203 1.00 47.66 89 PRO A C 1
ATOM 731 O O . PRO A 1 89 ? -29.089 19.416 31.395 1.00 47.66 89 PRO A O 1
ATOM 734 N N . LYS A 1 90 ? -28.566 18.779 33.473 1.00 48.00 90 LYS A N 1
ATOM 735 C CA . LYS A 1 90 ? -28.492 20.117 34.074 1.00 48.00 90 LYS A CA 1
ATOM 736 C C . LYS A 1 90 ? -27.199 20.882 33.775 1.00 48.00 90 LYS A C 1
ATOM 738 O O . LYS A 1 90 ? -27.219 22.104 33.872 1.00 48.00 90 LYS A O 1
ATOM 743 N N . ASP A 1 91 ? -26.115 20.223 33.364 1.00 52.78 91 ASP A N 1
ATOM 744 C CA . ASP A 1 91 ? -24.834 20.920 33.151 1.00 52.78 91 ASP A CA 1
ATOM 745 C C . ASP A 1 91 ? -24.648 21.492 31.735 1.00 52.78 91 ASP A C 1
ATOM 747 O O . ASP A 1 91 ? -23.823 22.383 31.547 1.00 52.78 91 ASP A O 1
ATOM 751 N N . VAL A 1 92 ? -25.470 21.100 30.754 1.00 56.75 92 VAL A N 1
ATOM 752 C CA . VAL A 1 92 ? -25.416 21.686 29.395 1.00 56.75 92 VAL A CA 1
ATOM 753 C C . VAL A 1 92 ? -25.878 23.155 29.398 1.00 56.75 92 VAL A C 1
ATOM 755 O O . VAL A 1 92 ? -25.420 23.963 28.594 1.00 56.75 92 VAL A O 1
ATOM 758 N N . PHE A 1 93 ? -26.723 23.547 30.358 1.00 53.25 93 PHE A N 1
ATOM 759 C CA . PHE A 1 93 ? -27.149 24.941 30.526 1.00 53.25 93 PHE A CA 1
ATOM 760 C C . PHE A 1 93 ? -26.110 25.829 31.230 1.00 53.25 93 PHE A C 1
ATOM 762 O O . PHE A 1 93 ? -26.211 27.054 31.140 1.00 53.25 93 PHE A O 1
ATOM 769 N N . ARG A 1 94 ? -25.111 25.255 31.918 1.00 57.16 94 ARG A N 1
ATOM 770 C CA . ARG A 1 94 ? -24.140 26.035 32.703 1.00 57.16 94 ARG A CA 1
ATOM 771 C C . ARG A 1 94 ? -22.991 26.570 31.844 1.00 57.16 94 ARG A C 1
ATOM 773 O O . ARG A 1 94 ? -22.630 27.734 31.999 1.00 57.16 94 ARG A O 1
ATOM 780 N N . ASP A 1 95 ? -22.519 25.795 30.869 1.00 55.47 95 ASP A N 1
ATOM 781 C CA . ASP A 1 95 ? -21.466 26.240 29.938 1.00 55.47 95 ASP A CA 1
ATOM 782 C C . ASP A 1 95 ? -21.960 27.312 28.959 1.00 55.47 95 ASP A C 1
ATOM 784 O O . ASP A 1 95 ? -21.241 28.260 28.639 1.00 55.47 95 ASP A O 1
ATOM 788 N N . MET A 1 96 ? -23.230 27.245 28.551 1.00 54.91 96 MET A N 1
ATOM 789 C CA . MET A 1 96 ? -23.817 28.254 27.666 1.00 54.91 96 MET A CA 1
ATOM 790 C C . MET A 1 96 ? -24.097 29.585 28.387 1.00 54.91 96 MET A C 1
ATOM 792 O O . MET A 1 96 ? -24.091 30.641 27.757 1.00 54.91 96 MET A O 1
ATOM 796 N N . HIS A 1 97 ? -24.281 29.564 29.713 1.00 51.53 97 HIS A N 1
ATOM 797 C CA . HIS A 1 97 ? -24.440 30.780 30.517 1.00 51.53 97 HIS A CA 1
ATOM 798 C C . HIS A 1 97 ? -23.090 31.418 30.897 1.00 51.53 97 HIS A C 1
ATOM 800 O O . HIS A 1 97 ? -23.031 32.620 31.161 1.00 51.53 97 HIS A O 1
ATOM 806 N N . GLN A 1 98 ? -21.995 30.649 30.894 1.00 56.56 98 GLN A N 1
ATOM 807 C CA . GLN A 1 98 ? -20.659 31.176 31.179 1.00 56.56 98 GLN A CA 1
ATOM 808 C C . GLN A 1 98 ? -20.009 31.815 29.937 1.00 56.56 98 GLN A C 1
ATOM 810 O O . GLN A 1 98 ? -19.377 32.859 30.063 1.00 56.56 98 GLN A O 1
ATOM 815 N N . GLY A 1 99 ? -20.267 31.294 28.729 1.00 52.44 99 GLY A N 1
ATOM 816 C CA . GLY A 1 99 ? -19.749 31.866 27.474 1.00 52.44 99 GLY A CA 1
ATOM 817 C C . GLY A 1 99 ? -20.316 33.240 27.080 1.00 52.44 99 GLY A C 1
ATOM 818 O O . GLY A 1 99 ? -19.736 33.918 26.235 1.00 52.44 99 GLY A O 1
ATOM 819 N N . LEU A 1 100 ? -21.423 33.685 27.690 1.00 54.03 100 LEU A N 1
ATOM 820 C CA . LEU A 1 100 ? -22.023 35.000 27.416 1.00 54.03 100 LEU A CA 1
ATOM 821 C C . LEU A 1 100 ? -21.592 36.091 28.416 1.00 54.03 100 LEU A C 1
ATOM 823 O O . LEU A 1 100 ? -21.822 37.273 28.167 1.00 54.03 100 LEU A O 1
ATOM 827 N N . LYS A 1 101 ? -20.951 35.726 29.536 1.00 53.66 101 LYS A N 1
ATOM 828 C CA . LYS A 1 101 ? -20.518 36.694 30.561 1.00 53.66 101 LYS A CA 1
ATOM 829 C C . LYS A 1 101 ? -19.185 37.377 30.232 1.00 53.66 101 LYS A C 1
ATOM 831 O O . LYS A 1 101 ? -19.009 38.534 30.606 1.00 53.66 101 LYS A O 1
ATOM 836 N N . ASP A 1 102 ? -18.312 36.745 29.447 1.00 51.97 102 ASP A N 1
ATOM 837 C CA . ASP A 1 102 ? -16.978 37.292 29.138 1.00 51.97 102 ASP A CA 1
ATOM 838 C C . ASP A 1 102 ? -16.931 38.251 27.937 1.00 51.97 102 ASP A C 1
ATOM 840 O O . ASP A 1 102 ? -15.931 38.933 27.718 1.00 51.97 102 ASP A O 1
ATOM 844 N N . VAL A 1 103 ? -18.033 38.413 27.200 1.00 54.22 103 VAL A N 1
ATOM 845 C CA . VAL A 1 103 ? -18.135 39.462 26.165 1.00 54.22 103 VAL A CA 1
ATOM 846 C C . VAL A 1 103 ? -18.511 40.823 26.780 1.00 54.22 103 VAL A C 1
ATOM 848 O O . VAL A 1 103 ? -18.181 41.868 26.224 1.00 54.22 103 VAL A O 1
ATOM 851 N N . GLY A 1 104 ? -19.137 40.840 27.965 1.00 49.38 104 GLY A N 1
ATOM 852 C CA . GLY A 1 104 ? -19.564 42.071 28.647 1.00 49.38 104 GLY A CA 1
ATOM 853 C C . GLY A 1 104 ? -18.472 42.784 29.456 1.00 49.38 104 GLY A C 1
ATOM 854 O O . GLY A 1 104 ? -18.584 43.984 29.704 1.00 49.38 104 GLY A O 1
ATOM 855 N N . ALA A 1 105 ? -17.406 42.081 29.852 1.00 49.22 105 ALA A N 1
ATOM 856 C CA . ALA A 1 105 ? -16.340 42.635 30.693 1.00 49.22 105 ALA A CA 1
ATOM 857 C C . ALA A 1 105 ? -15.142 43.196 29.900 1.00 49.22 105 ALA A C 1
ATOM 859 O O . ALA A 1 105 ? -14.370 43.985 30.442 1.00 49.22 105 ALA A O 1
ATOM 860 N N . ASN A 1 106 ? -15.001 42.857 28.612 1.00 47.16 106 ASN A N 1
ATOM 861 C CA . ASN A 1 106 ? -13.800 43.186 27.831 1.00 47.16 106 ASN A CA 1
ATOM 862 C C . ASN A 1 106 ? -13.875 44.505 27.026 1.00 47.16 106 ASN A C 1
ATOM 864 O O . ASN A 1 106 ? -12.931 44.849 26.324 1.00 47.16 106 ASN A O 1
ATOM 868 N N . VAL A 1 107 ? -14.969 45.275 27.117 1.00 47.16 107 VAL A N 1
ATOM 869 C CA . VAL A 1 107 ? -15.142 46.531 26.341 1.00 47.16 107 VAL A CA 1
ATOM 870 C C . VAL A 1 107 ? -14.865 47.798 27.173 1.00 47.16 107 VAL A C 1
ATOM 872 O O . VAL A 1 107 ? -14.854 48.904 26.642 1.00 47.16 107 VAL A O 1
ATOM 875 N N . ARG A 1 108 ? -14.571 47.682 28.479 1.00 47.22 108 ARG A N 1
ATOM 876 C CA . ARG A 1 108 ? -14.406 48.851 29.373 1.00 47.22 108 ARG A CA 1
ATOM 877 C C . ARG A 1 108 ? -12.959 49.219 29.738 1.00 47.22 108 ARG A C 1
ATOM 879 O O . ARG A 1 108 ? -12.775 50.078 30.592 1.00 47.22 108 ARG A O 1
ATOM 886 N N . SER A 1 109 ? -11.934 48.632 29.109 1.00 45.69 109 SER A N 1
ATOM 887 C CA . SER A 1 109 ? -10.527 48.896 29.488 1.00 45.69 109 SER A CA 1
ATOM 888 C C . SER A 1 109 ? -9.571 49.236 28.335 1.00 45.69 109 SER A C 1
ATOM 890 O O . SER A 1 109 ? -8.362 49.058 28.467 1.00 45.69 109 SER A O 1
ATOM 892 N N . SER A 1 110 ? -10.065 49.777 27.219 1.00 41.59 110 SER A N 1
ATOM 893 C CA . SER A 1 110 ? -9.206 50.190 26.089 1.00 41.59 110 SER A CA 1
ATOM 894 C C . SER A 1 110 ? -9.304 51.680 25.749 1.00 41.59 110 SER A C 1
ATOM 896 O O . SER A 1 110 ? -9.112 52.069 24.604 1.00 41.59 110 SER A O 1
ATOM 898 N N . ILE A 1 111 ? -9.579 52.525 26.746 1.00 44.97 111 ILE A N 1
ATOM 899 C CA . ILE A 1 111 ? -9.244 53.955 26.718 1.00 44.97 111 ILE A CA 1
ATOM 900 C C . ILE A 1 111 ? -8.488 54.254 28.010 1.00 44.97 111 ILE A C 1
ATOM 902 O O . ILE A 1 111 ? -9.092 54.468 29.055 1.00 44.97 111 ILE A O 1
ATOM 906 N N . SER A 1 112 ? -7.158 54.220 27.937 1.00 39.66 112 SER A N 1
ATOM 907 C CA . SER A 1 112 ? -6.266 55.007 28.793 1.00 39.66 112 SER A CA 1
ATOM 908 C C . SER A 1 112 ? -4.831 54.840 28.302 1.00 39.66 112 SER A C 1
ATOM 910 O O . SER A 1 112 ? -4.198 53.822 28.563 1.00 39.66 112 SER A O 1
ATOM 912 N N . GLY A 1 113 ? -4.320 55.856 27.606 1.00 35.75 113 GLY A N 1
ATOM 913 C CA . GLY A 1 113 ? -2.888 55.984 27.344 1.00 35.75 113 GLY A CA 1
ATOM 914 C C . GLY A 1 113 ? -2.556 56.512 25.957 1.00 35.75 113 GLY A C 1
ATOM 915 O O . GLY A 1 113 ? -2.088 55.746 25.134 1.00 35.75 113 GLY A O 1
ATOM 916 N N . PHE A 1 114 ? -2.851 57.787 25.695 1.00 35.91 114 PHE A N 1
ATOM 917 C CA . PHE A 1 114 ? -1.922 58.784 25.134 1.00 35.91 114 PHE A CA 1
ATOM 918 C C . PHE A 1 114 ? -2.715 60.076 24.883 1.00 35.91 114 PHE A C 1
ATOM 920 O O . PHE A 1 114 ? -3.390 60.239 23.871 1.00 35.91 114 PHE A O 1
ATOM 927 N N . GLY A 1 115 ? -2.683 60.970 25.872 1.00 39.72 115 GLY A N 1
ATOM 928 C CA . GLY A 1 115 ? -3.152 62.348 25.762 1.00 39.72 115 GLY A CA 1
ATOM 929 C C . GLY A 1 115 ? -1.958 63.304 25.757 1.00 39.72 115 GLY A C 1
ATOM 930 O O . GLY A 1 115 ? -1.001 63.096 26.499 1.00 39.72 115 GLY A O 1
ATOM 931 N N . GLY A 1 116 ? -2.050 64.345 24.931 1.00 38.97 116 GLY A N 1
ATOM 932 C CA . GLY A 1 116 ? -1.072 65.427 24.761 1.00 38.97 116 GLY A CA 1
ATOM 933 C C . GLY A 1 116 ? -0.907 65.694 23.267 1.00 38.97 116 GLY A C 1
ATOM 934 O O . GLY A 1 116 ? -0.241 64.923 22.594 1.00 38.97 116 GLY A O 1
ATOM 935 N N . GLY A 1 117 ? -1.690 66.594 22.662 1.00 33.03 117 GLY A N 1
ATOM 936 C CA . GLY A 1 117 ? -1.415 68.041 22.632 1.00 33.03 117 GLY A CA 1
ATOM 937 C C . GLY A 1 117 ? -0.401 68.314 21.506 1.00 33.03 117 GLY A C 1
ATOM 938 O O . GLY A 1 117 ? 0.578 67.599 21.411 1.00 33.03 117 GLY A O 1
ATOM 939 N N . VAL A 1 118 ? -0.509 69.273 20.590 1.00 36.94 118 VAL A N 1
ATOM 940 C CA . VAL A 1 118 ? -1.133 70.596 20.582 1.00 36.94 118 VAL A CA 1
ATOM 941 C C . VAL A 1 118 ? -0.922 71.156 19.144 1.00 36.94 118 VAL A C 1
ATOM 943 O O . VAL A 1 118 ? 0.031 70.759 18.482 1.00 36.94 118 VAL A O 1
ATOM 946 N N . VAL A 1 119 ? -1.821 72.051 18.703 1.00 42.03 119 VAL A N 1
ATOM 947 C CA . VAL A 1 119 ? -1.760 73.079 17.620 1.00 42.03 119 VAL A CA 1
ATOM 948 C C . VAL A 1 119 ? -1.423 72.759 16.142 1.00 42.03 119 VAL A C 1
ATOM 950 O O . VAL A 1 119 ? -0.333 72.347 15.779 1.00 42.03 119 VAL A O 1
ATOM 953 N N . GLU A 1 120 ? -2.408 73.106 15.297 1.00 33.78 120 GLU A N 1
ATOM 954 C CA . GLU A 1 120 ? -2.374 74.183 14.281 1.00 33.78 120 GLU A CA 1
ATOM 955 C C . GLU A 1 120 ? -1.340 74.152 13.135 1.00 33.78 120 GLU A C 1
ATOM 957 O O . GLU A 1 120 ? -0.145 74.327 13.328 1.00 33.78 120 GLU A O 1
ATOM 962 N N . GLY A 1 121 ? -1.869 74.154 11.903 1.00 32.88 121 GLY A N 1
ATOM 963 C CA . GLY A 1 121 ? -1.396 75.090 10.881 1.00 32.88 121 GLY A CA 1
ATOM 964 C C . GLY A 1 121 ? -0.579 74.541 9.703 1.00 32.88 121 GLY A C 1
ATOM 965 O O . GLY A 1 121 ? 0.602 74.255 9.819 1.00 32.88 121 GLY A O 1
ATOM 966 N N . VAL A 1 122 ? -1.199 74.660 8.520 1.00 34.91 122 VAL A N 1
ATOM 967 C CA . VAL A 1 122 ? -0.593 75.156 7.264 1.00 34.91 122 VAL A CA 1
ATOM 968 C C . VAL A 1 122 ? 0.057 74.140 6.290 1.00 34.91 122 VAL A C 1
ATOM 970 O O . VAL A 1 122 ? 1.128 73.598 6.512 1.00 34.91 122 VAL A O 1
ATOM 973 N N . LYS A 1 123 ? -0.561 74.115 5.090 1.00 37.41 123 LYS A N 1
ATOM 974 C CA . LYS A 1 123 ? 0.011 74.019 3.720 1.00 37.41 123 LYS A CA 1
ATOM 975 C C . LYS A 1 123 ? 0.246 72.655 3.056 1.00 37.41 123 LYS A C 1
ATOM 977 O O . LYS A 1 123 ? 1.208 71.971 3.356 1.00 37.41 123 LYS A O 1
ATOM 982 N N . GLY A 1 124 ? -0.511 72.471 1.963 1.00 34.31 124 GLY A N 1
ATOM 983 C CA . GLY A 1 124 ? -0.041 71.974 0.656 1.00 34.31 124 GLY A CA 1
ATOM 984 C C . GLY A 1 124 ? 0.227 70.469 0.579 1.00 34.31 124 GLY A C 1
ATOM 985 O O . GLY A 1 124 ? 0.910 69.913 1.414 1.00 34.31 124 GLY A O 1
ATOM 986 N N . GLY A 1 125 ? -0.236 69.718 -0.409 1.00 32.00 125 GLY A N 1
ATOM 987 C CA . GLY A 1 125 ? -0.748 70.037 -1.732 1.00 32.00 125 GLY A CA 1
ATOM 988 C C . GLY A 1 125 ? -0.467 68.826 -2.633 1.00 32.00 125 GLY A C 1
ATOM 989 O O . GLY A 1 125 ? 0.420 68.036 -2.324 1.00 32.00 125 GLY A O 1
ATOM 990 N N . LEU A 1 126 ? -1.180 68.767 -3.762 1.00 38.62 126 LEU A N 1
ATOM 991 C CA . LEU A 1 126 ? -1.024 67.848 -4.906 1.00 38.62 126 LEU A CA 1
ATOM 992 C C . LEU A 1 126 ? -1.747 66.494 -4.746 1.00 38.62 126 LEU A C 1
ATOM 994 O O . LEU A 1 126 ? -1.400 65.680 -3.904 1.00 38.62 126 LEU A O 1
ATOM 998 N N . SER A 1 127 ? -2.903 66.324 -5.406 1.00 40.69 127 SER A N 1
ATOM 999 C CA . SER A 1 127 ? -3.069 65.852 -6.808 1.00 40.69 127 SER A CA 1
ATOM 1000 C C . SER A 1 127 ? -3.048 64.321 -6.859 1.00 40.69 127 SER A C 1
ATOM 1002 O O . SER A 1 127 ? -2.144 63.716 -6.312 1.00 40.69 127 SER A O 1
ATOM 1004 N N . GLY A 1 128 ? -3.949 63.582 -7.498 1.00 34.94 128 GLY A N 1
ATOM 1005 C CA . GLY A 1 128 ? -5.125 63.820 -8.334 1.00 34.94 128 GLY A CA 1
ATOM 1006 C C . GLY A 1 128 ? -5.779 62.433 -8.510 1.00 34.94 128 GLY A C 1
ATOM 1007 O O . GLY A 1 128 ? -5.096 61.417 -8.463 1.00 34.94 128 GLY A O 1
ATOM 1008 N N . LEU A 1 129 ? -7.103 62.331 -8.420 1.00 33.28 129 LEU A N 1
ATOM 1009 C CA . LEU A 1 129 ? -8.019 62.263 -9.567 1.00 33.28 129 LEU A CA 1
ATOM 1010 C C . LEU A 1 129 ? -7.942 60.945 -10.363 1.00 33.28 129 LEU A C 1
ATOM 1012 O O . LEU A 1 129 ? -6.996 60.753 -11.118 1.00 33.28 129 LEU A O 1
ATOM 1016 N N . SER A 1 130 ? -8.980 60.103 -10.219 1.00 38.62 130 SER A N 1
ATOM 1017 C CA . SER A 1 130 ? -9.718 59.327 -11.257 1.00 38.62 130 SER A CA 1
ATOM 1018 C C . SER A 1 130 ? -10.610 58.291 -10.531 1.00 38.62 130 SER A C 1
ATOM 1020 O O . SER A 1 130 ? -10.085 57.362 -9.934 1.00 38.62 130 SER A O 1
ATOM 1022 N N . GLN A 1 131 ? -11.904 58.548 -10.267 1.00 38.06 131 GLN A N 1
ATOM 1023 C CA . GLN A 1 131 ? -13.072 58.314 -11.153 1.00 38.06 131 GLN A CA 1
ATOM 1024 C C . GLN A 1 131 ? -13.317 56.801 -11.395 1.00 38.06 131 GLN A C 1
ATOM 1026 O O . GLN A 1 131 ? -12.416 56.132 -11.870 1.00 38.06 131 GLN A O 1
ATOM 1031 N N . ALA A 1 132 ? -14.461 56.151 -11.151 1.00 36.31 132 ALA A N 1
ATOM 1032 C CA . ALA A 1 132 ? -15.774 56.472 -10.588 1.00 36.31 132 ALA A CA 1
ATOM 1033 C C . ALA A 1 132 ? -16.514 55.141 -10.255 1.00 36.31 132 ALA A C 1
ATOM 1035 O O . ALA A 1 132 ? -16.193 54.110 -10.833 1.00 36.31 132 ALA A O 1
ATOM 1036 N N . THR A 1 133 ? -17.472 55.206 -9.313 1.00 32.50 133 THR A N 1
ATOM 1037 C CA . THR A 1 133 ? -18.773 54.481 -9.187 1.00 32.50 133 THR A CA 1
ATOM 1038 C C . THR A 1 133 ? -18.914 53.071 -9.802 1.00 32.50 133 THR A C 1
ATOM 1040 O O . THR A 1 133 ? -18.738 52.911 -10.998 1.00 32.50 133 THR A O 1
ATOM 1043 N N . HIS A 1 134 ? -19.301 52.019 -9.061 1.00 39.06 134 HIS A N 1
ATOM 1044 C CA . HIS A 1 134 ? -20.710 51.676 -8.776 1.00 39.06 134 HIS A CA 1
ATOM 1045 C C . HIS A 1 134 ? -20.887 50.717 -7.561 1.00 39.06 134 HIS A C 1
ATOM 1047 O O . HIS A 1 134 ? -20.320 49.633 -7.519 1.00 39.06 134 HIS A O 1
ATOM 1053 N N . THR A 1 135 ? -21.724 51.158 -6.609 1.00 38.41 135 THR A N 1
ATOM 1054 C CA . THR A 1 135 ? -22.784 50.454 -5.835 1.00 38.41 135 THR A CA 1
ATOM 1055 C C . THR A 1 135 ? -22.575 49.078 -5.165 1.00 38.41 135 THR A C 1
ATOM 1057 O O . THR A 1 135 ? -22.374 48.054 -5.808 1.00 38.41 135 THR A O 1
ATOM 1060 N N . ALA A 1 136 ? -22.833 49.072 -3.851 1.00 37.38 136 ALA A N 1
ATOM 1061 C CA . ALA A 1 136 ? -23.080 47.939 -2.952 1.00 37.38 136 ALA A CA 1
ATOM 1062 C C . ALA A 1 136 ? -24.376 47.149 -3.257 1.00 37.38 136 ALA A C 1
ATOM 1064 O O . ALA A 1 136 ? -25.320 47.753 -3.749 1.00 37.38 136 ALA A O 1
ATOM 1065 N N . VAL A 1 137 ? -24.457 45.847 -2.914 1.00 35.47 137 VAL A N 1
ATOM 1066 C CA . VAL A 1 137 ? -25.171 45.264 -1.737 1.00 35.47 137 VAL A CA 1
ATOM 1067 C C . VAL A 1 137 ? -25.332 43.725 -1.822 1.00 35.47 137 VAL A C 1
ATOM 1069 O O . VAL A 1 137 ? -25.860 43.177 -2.779 1.00 35.47 137 VAL A O 1
ATOM 1072 N N . VAL A 1 138 ? -24.891 43.056 -0.749 1.00 38.12 138 VAL A N 1
ATOM 1073 C CA . VAL A 1 138 ? -25.453 41.884 -0.031 1.00 38.12 138 VAL A CA 1
ATOM 1074 C C . VAL A 1 138 ? -26.602 41.080 -0.680 1.00 38.12 138 VAL A C 1
ATOM 1076 O O . VAL A 1 138 ? -27.690 41.615 -0.870 1.00 38.12 138 VAL A O 1
ATOM 1079 N N . SER A 1 139 ? -26.452 39.744 -0.785 1.00 40.56 139 SER A N 1
ATOM 1080 C CA . SER A 1 139 ? -27.476 38.766 -0.320 1.00 40.56 139 SER A CA 1
ATOM 1081 C C . SER A 1 139 ? -27.075 37.268 -0.407 1.00 40.56 139 SER A C 1
ATOM 1083 O O . SER A 1 139 ? -26.938 36.711 -1.484 1.00 40.56 139 SER A O 1
ATOM 1085 N N . LYS A 1 140 ? -26.989 36.641 0.784 1.00 38.22 140 LYS A N 1
ATOM 1086 C CA . LYS A 1 140 ? -27.328 35.257 1.228 1.00 38.22 140 LYS A CA 1
ATOM 1087 C C . LYS A 1 140 ? -26.839 33.990 0.467 1.00 38.22 140 LYS A C 1
ATOM 1089 O O . LYS A 1 140 ? -27.058 33.862 -0.731 1.00 38.22 140 LYS A O 1
ATOM 1094 N N . PRO A 1 141 ? -26.341 32.961 1.197 1.00 42.56 141 PRO A N 1
ATOM 1095 C CA . PRO A 1 141 ? -26.059 31.628 0.658 1.00 42.56 141 PRO A CA 1
ATOM 1096 C C . PRO A 1 141 ? -27.328 30.755 0.651 1.00 42.56 141 PRO A C 1
ATOM 1098 O O . PRO A 1 141 ? -28.144 30.834 1.571 1.00 42.56 141 PRO A O 1
ATOM 1101 N N . ARG A 1 142 ? -27.503 29.911 -0.374 1.00 50.16 142 ARG A N 1
ATOM 1102 C CA . ARG A 1 142 ? -28.643 28.987 -0.502 1.00 50.16 142 ARG A CA 1
ATOM 1103 C C . ARG A 1 142 ? -28.142 27.544 -0.565 1.00 50.16 142 ARG A C 1
ATOM 1105 O O . ARG A 1 142 ? -27.431 27.174 -1.493 1.00 50.16 142 ARG A O 1
ATOM 1112 N N . GLU A 1 143 ? -28.516 26.769 0.447 1.00 43.84 143 GLU A N 1
ATOM 1113 C CA . GLU A 1 143 ? -28.376 25.312 0.509 1.00 43.84 143 GLU A CA 1
ATOM 1114 C C . GLU A 1 143 ? -29.537 24.582 -0.203 1.00 43.84 143 GLU A C 1
ATOM 1116 O O . GLU A 1 143 ? -30.556 25.193 -0.535 1.00 43.84 143 GLU A O 1
ATOM 1121 N N . PHE A 1 144 ? -29.361 23.255 -0.311 1.00 38.66 144 PHE A N 1
ATOM 1122 C CA . PHE A 1 144 ? -30.218 22.166 -0.824 1.00 38.66 144 PHE A CA 1
ATOM 1123 C C . PHE A 1 144 ? -30.148 21.902 -2.337 1.00 38.66 144 PHE A C 1
ATOM 1125 O O . PHE A 1 144 ? -30.257 22.818 -3.138 1.00 38.66 144 PHE A O 1
ATOM 1132 N N . ALA A 1 145 ? -30.079 20.669 -2.845 1.00 32.72 145 ALA A N 1
ATOM 1133 C CA . ALA A 1 145 ? -29.740 19.342 -2.326 1.00 32.72 145 ALA A CA 1
ATOM 1134 C C . ALA A 1 145 ? -29.652 18.392 -3.545 1.00 32.72 145 ALA A C 1
ATOM 1136 O O . ALA A 1 145 ? -30.259 18.641 -4.583 1.00 32.72 145 ALA A O 1
ATOM 1137 N N . SER A 1 146 ? -28.896 17.310 -3.379 1.00 39.97 146 SER A N 1
ATOM 1138 C CA . SER A 1 146 ? -28.838 16.064 -4.161 1.00 39.97 146 SER A CA 1
ATOM 1139 C C . SER A 1 146 ? -29.914 15.788 -5.229 1.00 39.97 146 SER A C 1
ATOM 1141 O O . SER A 1 146 ? -31.091 15.655 -4.898 1.00 39.97 146 SER A O 1
ATOM 1143 N N . LEU A 1 147 ? -29.471 15.426 -6.441 1.00 50.22 147 LEU A N 1
ATOM 1144 C CA . LEU A 1 147 ? -30.122 14.368 -7.219 1.00 50.22 147 LEU A CA 1
ATOM 1145 C C . LEU A 1 147 ? -29.071 13.430 -7.831 1.00 50.22 147 LEU A C 1
ATOM 1147 O O . LEU A 1 147 ? -28.258 13.804 -8.671 1.00 50.22 147 LEU A O 1
ATOM 1151 N N . ILE A 1 148 ? -29.104 12.194 -7.345 1.00 45.38 148 ILE A N 1
ATOM 1152 C CA . ILE A 1 148 ? -28.372 11.026 -7.822 1.00 45.38 148 ILE A CA 1
ATOM 1153 C C . ILE A 1 148 ? -28.944 10.608 -9.180 1.00 45.38 148 ILE A C 1
ATOM 1155 O O . ILE A 1 148 ? -30.145 10.355 -9.279 1.00 45.38 148 ILE A O 1
ATOM 1159 N N . ARG A 1 149 ? -28.090 10.403 -10.191 1.00 43.59 149 ARG A N 1
ATOM 1160 C CA . ARG A 1 149 ? -28.331 9.356 -11.197 1.00 43.59 149 ARG A CA 1
ATOM 11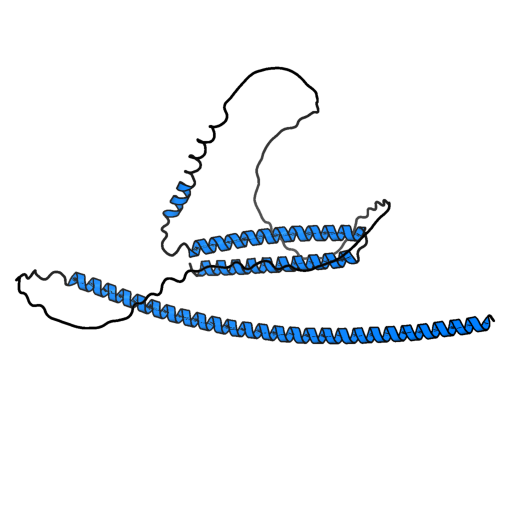61 C C . ARG A 1 149 ? -27.031 8.881 -11.839 1.00 43.59 149 ARG A C 1
ATOM 1163 O O . ARG A 1 149 ? -26.422 9.575 -12.640 1.00 43.59 149 ARG A O 1
ATOM 1170 N N . ASN A 1 150 ? -26.649 7.660 -11.488 1.00 44.03 150 ASN A N 1
ATOM 1171 C CA . ASN A 1 150 ? -25.623 6.889 -12.173 1.00 44.03 150 ASN A CA 1
ATOM 1172 C C . ASN A 1 150 ? -26.189 6.367 -13.510 1.00 44.03 150 ASN A C 1
ATOM 1174 O O . ASN A 1 150 ? -27.307 5.841 -13.527 1.00 44.03 150 ASN A O 1
ATOM 1178 N N . LYS A 1 151 ? -25.428 6.485 -14.603 1.00 42.81 151 LYS A N 1
ATOM 1179 C CA . LYS A 1 151 ? -25.570 5.678 -15.825 1.00 42.81 151 LYS A CA 1
ATOM 1180 C C . LYS A 1 151 ? -24.188 5.494 -16.459 1.00 42.81 151 LYS A C 1
ATOM 1182 O O . LYS A 1 151 ? -23.563 6.458 -16.880 1.00 42.81 151 LYS A O 1
ATOM 1187 N N . PHE A 1 152 ? -23.757 4.236 -16.504 1.00 37.25 152 PHE A N 1
ATOM 1188 C CA . PHE A 1 152 ? -22.752 3.696 -17.419 1.00 37.25 152 PHE A CA 1
ATOM 1189 C C . PHE A 1 152 ? -22.913 4.226 -18.855 1.00 37.25 152 PHE A C 1
ATOM 1191 O O . PHE A 1 152 ? -24.047 4.408 -19.302 1.00 37.25 152 PHE A O 1
ATOM 1198 N N . GLY A 1 153 ? -21.803 4.309 -19.600 1.00 31.06 153 GLY A N 1
ATOM 1199 C CA . GLY A 1 153 ? -21.831 4.184 -21.064 1.00 31.06 153 GLY A CA 1
ATOM 1200 C C . GLY A 1 153 ? -20.879 5.098 -21.837 1.00 31.06 153 GLY A C 1
ATOM 1201 O O . GLY A 1 153 ? -21.243 6.220 -22.145 1.00 31.06 153 GLY A O 1
ATOM 1202 N N . SER A 1 154 ? -19.707 4.545 -22.156 1.00 37.41 154 SER A N 1
ATOM 1203 C CA . SER A 1 154 ? -18.990 4.571 -23.444 1.00 37.41 154 SER A CA 1
ATOM 1204 C C . SER A 1 154 ? -18.751 5.861 -24.252 1.00 37.41 154 SER A C 1
ATOM 1206 O O . SER A 1 154 ? -19.675 6.560 -24.643 1.00 37.41 154 SER A O 1
ATOM 1208 N N . ALA A 1 155 ? -17.483 5.942 -24.677 1.00 38.06 155 ALA A N 1
ATOM 1209 C CA . ALA A 1 155 ? -17.000 6.210 -26.037 1.00 38.06 155 ALA A CA 1
ATOM 1210 C C . ALA A 1 155 ? -17.045 7.641 -26.607 1.00 38.06 155 ALA A C 1
ATOM 1212 O O . ALA A 1 155 ? -18.085 8.281 -26.698 1.00 38.06 155 ALA A O 1
ATOM 1213 N N . ASP A 1 156 ? -15.853 8.049 -27.058 1.00 39.91 156 ASP A N 1
ATOM 1214 C CA . ASP A 1 156 ? -15.556 8.753 -28.309 1.00 39.91 156 ASP A CA 1
ATOM 1215 C C . ASP A 1 156 ? -16.406 9.980 -28.685 1.00 39.91 156 ASP A C 1
ATOM 1217 O O . ASP A 1 156 ? -17.548 9.871 -29.125 1.00 39.91 156 ASP A O 1
ATOM 1221 N N . ASN A 1 157 ? -15.782 11.163 -28.708 1.00 40.06 157 ASN A N 1
ATOM 1222 C CA . ASN A 1 157 ? -15.242 11.701 -29.964 1.00 40.06 157 ASN A CA 1
ATOM 1223 C C . ASN A 1 157 ? -14.619 13.098 -29.817 1.00 40.06 157 ASN A C 1
ATOM 1225 O O . ASN A 1 157 ? -15.060 13.966 -29.067 1.00 40.06 157 ASN A O 1
ATOM 1229 N N . ILE A 1 158 ? -13.571 13.258 -30.615 1.00 45.03 158 ILE A N 1
ATOM 1230 C CA . ILE A 1 158 ? -12.757 14.434 -30.907 1.00 45.03 158 ILE A CA 1
ATOM 1231 C C . ILE A 1 158 ? -13.586 15.524 -31.599 1.00 45.03 158 ILE A C 1
ATOM 1233 O O . ILE A 1 158 ? -14.328 15.221 -32.525 1.00 45.03 158 ILE A O 1
ATOM 1237 N N . ALA A 1 159 ? -13.363 16.789 -31.234 1.00 35.34 159 ALA A N 1
ATOM 1238 C CA . ALA A 1 159 ? -13.201 17.918 -32.160 1.00 35.34 159 ALA A CA 1
ATOM 1239 C C . ALA A 1 159 ? -12.951 19.194 -31.346 1.00 35.34 159 ALA A C 1
ATOM 1241 O O . ALA A 1 159 ? -13.788 19.583 -30.541 1.00 35.34 159 ALA A O 1
ATOM 1242 N N . HIS A 1 160 ? -11.796 19.832 -31.527 1.00 38.22 160 HIS A N 1
ATOM 1243 C CA . HIS A 1 160 ? -11.715 21.212 -32.018 1.00 38.22 160 HIS A CA 1
ATOM 1244 C C . HIS A 1 160 ? -10.280 21.746 -31.925 1.00 38.22 160 HIS A C 1
ATOM 1246 O O . HIS A 1 160 ? -9.787 22.216 -30.905 1.00 38.22 160 HIS A O 1
ATOM 1252 N N . LEU A 1 161 ? -9.654 21.624 -33.089 1.00 38.34 161 LEU A N 1
ATOM 1253 C CA . LEU A 1 161 ? -8.614 22.436 -33.698 1.00 38.34 161 LEU A CA 1
ATOM 1254 C C . LEU A 1 161 ? -8.657 23.941 -33.342 1.00 38.34 161 LEU A C 1
ATOM 1256 O O . LEU A 1 161 ? -9.657 24.614 -33.597 1.00 38.34 161 LEU A O 1
ATOM 1260 N N . LYS A 1 162 ? -7.525 24.445 -32.837 1.00 37.19 162 LYS A N 1
ATOM 1261 C CA . LYS A 1 162 ? -6.898 25.765 -33.088 1.00 37.19 162 LYS A CA 1
ATOM 1262 C C . LYS A 1 162 ? -5.557 25.737 -32.341 1.00 37.19 162 LYS A C 1
ATOM 1264 O O . LYS A 1 162 ? -5.552 25.648 -31.120 1.00 37.19 162 LYS A O 1
ATOM 1269 N N . ASP A 1 163 ? -4.405 25.526 -32.966 1.00 30.25 163 ASP A N 1
ATOM 1270 C CA . ASP A 1 163 ? -3.704 26.365 -33.950 1.00 30.25 163 ASP A CA 1
ATOM 1271 C C . ASP A 1 163 ? -3.682 27.859 -33.594 1.00 30.25 163 ASP A C 1
ATOM 1273 O O . ASP A 1 163 ? -4.569 28.613 -33.993 1.00 30.25 163 ASP A O 1
ATOM 1277 N N . THR A 1 164 ? -2.662 28.235 -32.815 1.00 32.19 164 THR A N 1
ATOM 1278 C CA . THR A 1 164 ? -1.924 29.490 -32.991 1.00 32.19 164 THR A CA 1
ATOM 1279 C C . THR A 1 164 ? -0.461 29.215 -32.642 1.00 32.19 164 THR A C 1
ATOM 1281 O O . THR A 1 164 ? -0.097 29.057 -31.476 1.00 32.19 164 THR A O 1
ATOM 1284 N N . LEU A 1 165 ? 0.345 29.101 -33.691 1.00 36.22 165 LEU A N 1
ATOM 1285 C CA . LEU A 1 165 ? 1.794 29.266 -33.698 1.00 36.22 165 LEU A CA 1
ATOM 1286 C C . LEU A 1 165 ? 2.170 30.647 -33.138 1.00 36.22 165 LEU A C 1
ATOM 1288 O O . LEU A 1 165 ? 1.575 31.630 -33.570 1.00 36.22 165 LEU A O 1
ATOM 1292 N N . ASP A 1 166 ? 3.168 30.724 -32.254 1.00 33.28 166 ASP A N 1
ATOM 1293 C CA . ASP A 1 166 ? 4.186 31.778 -32.350 1.00 33.28 166 ASP A CA 1
ATOM 1294 C C . ASP A 1 166 ? 5.482 31.388 -31.620 1.00 33.28 166 ASP A C 1
ATOM 1296 O O . ASP A 1 166 ? 5.486 30.627 -30.649 1.00 33.28 166 ASP A O 1
ATOM 1300 N N . ASP A 1 167 ? 6.563 31.883 -32.197 1.00 30.14 167 ASP A N 1
ATOM 1301 C CA . ASP A 1 167 ? 7.963 31.481 -32.157 1.00 30.14 167 ASP A CA 1
ATOM 1302 C C . ASP A 1 167 ? 8.793 32.291 -31.130 1.00 30.14 167 ASP A C 1
ATOM 1304 O O . ASP A 1 167 ? 8.351 33.335 -30.654 1.00 30.14 167 ASP A O 1
ATOM 1308 N N . GLY A 1 168 ? 10.019 31.837 -30.812 1.00 29.56 168 GLY A N 1
ATOM 1309 C CA . GLY A 1 168 ? 11.077 32.742 -30.317 1.00 29.56 168 GLY A CA 1
ATOM 1310 C C . GLY A 1 168 ? 11.880 32.383 -29.049 1.00 29.56 168 GLY A C 1
ATOM 1311 O O . GLY A 1 168 ? 11.645 32.963 -27.995 1.00 29.56 168 GLY A O 1
ATOM 1312 N N . HIS A 1 169 ? 12.936 31.566 -29.228 1.00 34.38 169 HIS A N 1
ATOM 1313 C CA . HIS A 1 169 ? 14.299 31.688 -28.628 1.00 34.38 169 HIS A CA 1
ATOM 1314 C C . HIS A 1 169 ? 14.466 31.515 -27.062 1.00 34.38 169 HIS A C 1
ATOM 1316 O O . HIS A 1 169 ? 13.479 31.384 -26.349 1.00 34.38 169 HIS A O 1
ATOM 1322 N N . PRO A 1 170 ? 15.690 31.324 -26.501 1.00 45.59 170 PRO A N 1
ATOM 1323 C CA . PRO A 1 170 ? 16.142 30.166 -25.728 1.00 45.59 170 PRO A CA 1
ATOM 1324 C C . PRO A 1 170 ? 16.922 30.619 -24.460 1.00 45.59 170 PRO A C 1
ATOM 1326 O O . PRO A 1 170 ? 16.763 31.745 -24.004 1.00 45.59 170 PRO A O 1
ATOM 1329 N N . GLU A 1 171 ? 17.825 29.763 -23.980 1.00 35.34 171 GLU A N 1
ATOM 1330 C CA . GLU A 1 171 ? 18.874 30.045 -22.984 1.00 35.34 171 GLU A CA 1
ATOM 1331 C C . GLU A 1 171 ? 18.401 30.026 -21.526 1.00 35.34 171 GLU A C 1
ATOM 1333 O O . GLU A 1 171 ? 17.336 30.513 -21.174 1.00 35.34 171 GLU A O 1
ATOM 1338 N N . GLU A 1 172 ? 19.124 29.448 -20.581 1.00 32.12 172 GLU A N 1
ATOM 1339 C CA . GLU A 1 172 ? 20.333 28.628 -20.569 1.00 32.12 172 GLU A CA 1
ATOM 1340 C C . GLU A 1 172 ? 20.396 28.039 -19.151 1.00 32.12 172 GLU A C 1
ATOM 1342 O O . GLU A 1 172 ? 19.783 28.590 -18.243 1.00 32.12 172 GLU A O 1
ATOM 1347 N N . ALA A 1 173 ? 21.178 26.968 -18.980 1.00 33.31 173 ALA A N 1
ATOM 1348 C CA . ALA A 1 173 ? 21.987 26.701 -17.785 1.00 33.31 173 ALA A CA 1
ATOM 1349 C C . ALA A 1 173 ? 21.279 26.732 -16.401 1.00 33.31 173 ALA A C 1
ATOM 1351 O O . ALA A 1 173 ? 20.770 27.727 -15.922 1.00 33.31 173 ALA A O 1
ATOM 1352 N N . SER A 1 174 ? 21.361 25.732 -15.539 1.00 35.47 174 SER A N 1
ATOM 1353 C CA . SER A 1 174 ? 22.429 24.774 -15.316 1.00 35.47 174 SER A CA 1
ATOM 1354 C C . SER A 1 174 ? 22.173 24.212 -13.917 1.00 35.47 174 SER A C 1
ATOM 1356 O O . SER A 1 174 ? 21.918 25.004 -13.016 1.00 35.47 174 SER A O 1
ATOM 1358 N N . ARG A 1 175 ? 22.451 22.910 -13.737 1.00 37.16 175 ARG A N 1
ATOM 1359 C CA . ARG A 1 175 ? 23.083 22.345 -12.522 1.00 37.16 175 ARG A CA 1
ATOM 1360 C C . ARG A 1 175 ? 22.216 22.348 -11.244 1.00 37.16 175 ARG A C 1
ATOM 1362 O O . ARG A 1 175 ? 21.397 23.215 -11.020 1.00 37.16 175 ARG A O 1
ATOM 1369 N N . ALA A 1 176 ? 22.353 21.447 -10.286 1.00 28.41 176 ALA A N 1
ATOM 1370 C CA . ALA A 1 176 ? 23.136 20.237 -10.075 1.00 28.41 176 ALA A CA 1
ATOM 1371 C C . ALA A 1 176 ? 22.863 19.861 -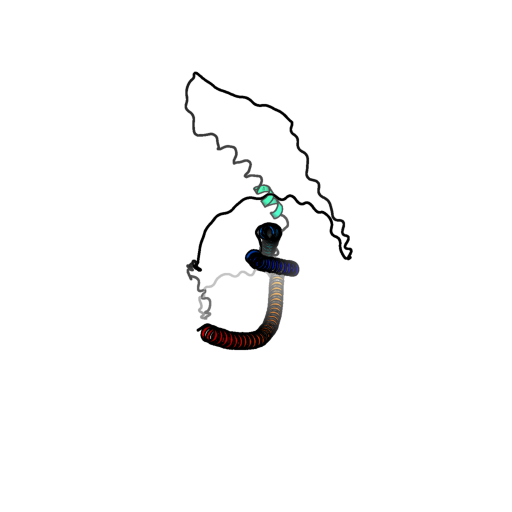8.609 1.00 28.41 176 ALA A C 1
ATOM 1373 O O . ALA A 1 176 ? 22.981 20.759 -7.783 1.00 28.41 176 ALA A O 1
ATOM 1374 N N . LEU A 1 177 ? 22.658 18.566 -8.313 1.00 35.03 177 LEU A N 1
ATOM 1375 C CA . LEU A 1 177 ? 22.989 17.925 -7.021 1.00 35.03 177 LEU A CA 1
ATOM 1376 C C . LEU A 1 177 ? 22.240 18.476 -5.771 1.00 35.03 177 LEU A C 1
ATOM 1378 O O . LEU A 1 177 ? 21.763 19.592 -5.740 1.00 35.03 177 LEU A O 1
ATOM 1382 N N . SER A 1 178 ? 22.071 17.817 -4.632 1.00 32.59 178 SER A N 1
ATOM 1383 C CA . SER A 1 178 ? 22.396 16.513 -4.060 1.00 32.59 178 SER A CA 1
ATOM 1384 C C . SER A 1 178 ? 21.893 16.587 -2.604 1.00 32.59 178 SER A C 1
ATOM 1386 O O . SER A 1 178 ? 21.815 17.680 -2.045 1.00 32.59 178 SER A O 1
ATOM 1388 N N . GLY A 1 179 ? 21.655 15.442 -1.963 1.00 34.00 179 GLY A N 1
ATOM 1389 C CA . GLY A 1 179 ? 22.007 15.315 -0.545 1.00 34.00 179 GLY A CA 1
ATOM 1390 C C . GLY A 1 179 ? 20.883 15.407 0.490 1.00 34.00 179 GLY A C 1
ATOM 1391 O O . GLY A 1 179 ? 20.620 16.459 1.051 1.00 34.00 179 GLY A O 1
ATOM 1392 N N . SER A 1 180 ? 20.323 14.237 0.792 1.00 36.06 180 SER A N 1
ATOM 1393 C CA . SER A 1 180 ? 20.276 13.597 2.119 1.00 36.06 180 SER A CA 1
ATOM 1394 C C . SER A 1 180 ? 19.850 14.377 3.379 1.00 36.06 180 SER A C 1
ATOM 1396 O O . SER A 1 180 ? 20.532 15.272 3.869 1.00 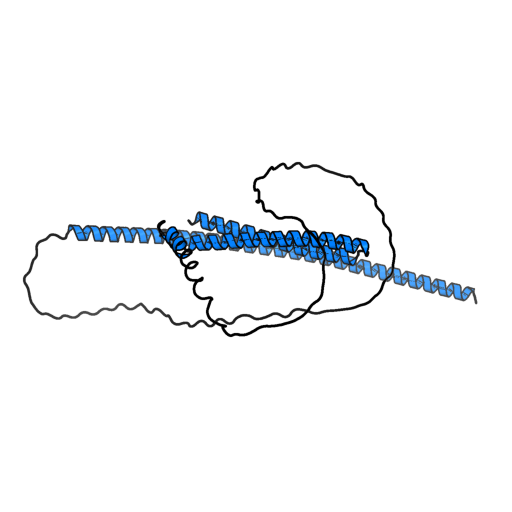36.06 180 SER A O 1
ATOM 1398 N N . ALA A 1 181 ? 18.757 13.867 3.957 1.00 39.41 181 ALA A N 1
ATOM 1399 C CA . ALA A 1 181 ? 18.531 13.509 5.362 1.00 39.41 181 ALA A CA 1
ATOM 1400 C C . ALA A 1 181 ? 19.368 14.188 6.468 1.00 39.41 181 ALA A C 1
ATOM 1402 O O . ALA A 1 181 ? 20.551 13.907 6.645 1.00 39.41 181 ALA A O 1
ATOM 1403 N N . THR A 1 182 ? 18.674 14.909 7.355 1.00 35.34 182 THR A N 1
ATOM 1404 C CA . THR A 1 182 ? 19.056 15.040 8.769 1.00 35.34 182 THR A CA 1
ATOM 1405 C C . THR A 1 182 ? 17.833 14.805 9.662 1.00 35.34 182 THR A C 1
ATOM 1407 O O . THR A 1 182 ? 16.771 15.393 9.476 1.00 35.34 182 THR A O 1
ATOM 1410 N N . LEU A 1 183 ? 17.987 13.866 10.599 1.00 41.22 183 LEU A N 1
ATOM 1411 C CA . LEU A 1 183 ? 17.003 13.439 11.593 1.00 41.22 183 LEU A CA 1
ATOM 1412 C C . LEU A 1 183 ? 17.105 14.359 12.819 1.00 41.22 183 LEU A C 1
ATOM 1414 O O . LEU A 1 183 ? 18.197 14.538 13.358 1.00 41.22 183 LEU A O 1
ATOM 1418 N N . VAL A 1 184 ? 15.980 14.916 13.273 1.00 36.09 184 VAL A N 1
ATOM 1419 C CA . VAL A 1 184 ? 15.894 15.784 14.458 1.00 36.09 184 VAL A CA 1
ATOM 1420 C C . VAL A 1 184 ? 15.092 15.101 15.572 1.00 36.09 184 VAL A C 1
ATOM 1422 O O . VAL A 1 184 ? 13.904 14.835 15.435 1.00 36.09 184 VAL A O 1
ATOM 1425 N N . SER A 1 185 ? 15.816 14.867 16.669 1.00 34.88 185 SER A N 1
ATOM 1426 C CA . SER A 1 185 ? 15.468 15.025 18.090 1.00 34.88 185 SER A CA 1
ATOM 1427 C C . SER A 1 185 ? 14.238 14.332 18.696 1.00 34.88 185 SER A C 1
ATOM 1429 O O . SER A 1 185 ? 13.097 14.763 18.564 1.00 34.88 185 SER A O 1
ATOM 1431 N N . SER A 1 186 ? 14.541 13.360 19.557 1.00 41.44 186 SER A N 1
ATOM 1432 C CA . SER A 1 186 ? 13.712 12.822 20.641 1.00 41.44 186 SER A CA 1
ATOM 1433 C C . SER A 1 186 ? 13.594 13.788 21.840 1.00 41.44 186 SER A C 1
ATOM 1435 O O . SER A 1 186 ? 14.630 14.246 22.337 1.00 41.44 186 SER A O 1
ATOM 1437 N N . PRO A 1 187 ? 12.389 14.050 22.384 1.00 47.19 187 PRO A N 1
ATOM 1438 C CA . PRO A 1 187 ? 12.219 14.742 23.663 1.00 47.19 187 PRO A CA 1
ATOM 1439 C C . PRO A 1 187 ? 12.391 13.805 24.867 1.00 47.19 187 PRO A C 1
ATOM 1441 O O . PRO A 1 187 ? 11.835 12.711 24.926 1.00 47.19 187 PRO A O 1
ATOM 1444 N N . LYS A 1 188 ? 13.163 14.282 25.841 1.00 40.94 188 LYS A N 1
ATOM 1445 C CA . LYS A 1 188 ? 13.497 13.647 27.118 1.00 40.94 188 LYS A CA 1
ATOM 1446 C C . LYS A 1 188 ? 12.380 13.933 28.129 1.00 40.94 188 LYS A C 1
ATOM 1448 O O . LYS A 1 188 ? 12.159 15.097 28.452 1.00 40.94 188 LYS A O 1
ATOM 1453 N N . TYR A 1 189 ? 11.688 12.902 28.611 1.00 44.06 189 TYR A N 1
ATOM 1454 C CA . TYR A 1 189 ? 10.721 13.023 29.708 1.00 44.06 189 TYR A CA 1
ATOM 1455 C C . TYR A 1 189 ? 11.426 12.744 31.040 1.00 44.06 189 TYR A C 1
ATOM 1457 O O . TYR A 1 189 ? 12.068 11.706 31.198 1.00 44.06 189 TYR A O 1
ATOM 1465 N N . GLY A 1 190 ? 11.337 13.697 31.968 1.00 44.78 190 GLY A N 1
ATOM 1466 C CA . GLY A 1 190 ? 11.588 13.476 33.388 1.00 44.78 190 GLY A CA 1
ATOM 1467 C C . GLY A 1 190 ? 10.294 12.991 34.030 1.00 44.78 190 GLY A C 1
ATOM 1468 O O . GLY A 1 190 ? 9.253 13.612 33.830 1.00 44.78 190 GLY A O 1
ATOM 1469 N N . SER A 1 191 ? 10.371 11.871 34.739 1.00 42.81 191 SER A N 1
ATOM 1470 C CA . SER A 1 191 ? 9.301 11.351 35.583 1.00 42.81 191 SER A CA 1
ATOM 1471 C C . SER A 1 191 ? 9.923 11.010 36.929 1.00 42.81 191 SER A C 1
ATOM 1473 O O . SER A 1 191 ? 10.885 10.249 37.009 1.00 42.81 191 SER A O 1
ATOM 1475 N N . ASP A 1 192 ? 9.407 11.669 37.947 1.00 45.28 192 ASP A N 1
ATOM 1476 C CA . ASP A 1 192 ? 9.608 11.497 39.371 1.00 45.28 192 ASP A CA 1
ATOM 1477 C C . ASP A 1 192 ? 8.741 10.331 39.869 1.00 45.28 192 ASP A C 1
ATOM 1479 O O . ASP A 1 192 ? 7.517 10.414 39.899 1.00 45.28 192 ASP A O 1
ATOM 1483 N N . ASP A 1 193 ? 9.388 9.222 40.231 1.00 44.72 193 ASP A N 1
ATOM 1484 C CA . ASP A 1 193 ? 8.753 8.066 40.868 1.00 44.72 193 ASP A CA 1
ATOM 1485 C C . ASP A 1 193 ? 8.727 8.258 42.394 1.00 44.72 193 ASP A C 1
ATOM 1487 O O . ASP A 1 193 ? 9.693 7.943 43.082 1.00 44.72 193 ASP A O 1
ATOM 1491 N N . GLU A 1 194 ? 7.607 8.733 42.940 1.00 51.47 194 GLU A N 1
ATOM 1492 C CA . GLU A 1 194 ? 7.306 8.691 44.380 1.00 51.47 194 GLU A CA 1
ATOM 1493 C C . GLU A 1 194 ? 5.841 8.269 44.585 1.00 51.47 194 GLU A C 1
ATOM 1495 O O . GLU A 1 194 ? 4.946 9.105 44.682 1.00 51.47 194 GLU A O 1
ATOM 1500 N N . CYS A 1 195 ? 5.577 6.959 44.639 1.00 36.44 195 CYS A N 1
ATOM 1501 C CA . CYS A 1 195 ? 4.463 6.382 45.407 1.00 36.44 195 CYS A CA 1
ATOM 1502 C C . CYS A 1 195 ? 4.534 4.848 45.404 1.00 36.44 195 CYS A C 1
ATOM 1504 O O . CYS A 1 195 ? 3.930 4.175 44.573 1.00 36.44 195 CYS A O 1
ATOM 1506 N N . SER A 1 196 ? 5.247 4.279 46.376 1.00 44.53 196 SER A N 1
ATOM 1507 C CA . SER A 1 196 ? 5.068 2.873 46.748 1.00 44.53 196 SER A CA 1
ATOM 1508 C C . SER A 1 196 ? 4.048 2.781 47.879 1.00 44.53 196 SER A C 1
ATOM 1510 O O . SER A 1 196 ? 4.294 3.223 49.000 1.00 44.53 196 SER A O 1
ATOM 1512 N N . SER A 1 197 ? 2.888 2.199 47.582 1.00 41.59 197 SER A N 1
ATOM 1513 C CA . SER A 1 197 ? 1.900 1.791 48.577 1.00 41.59 197 SER A CA 1
ATOM 1514 C C . SER A 1 197 ? 2.368 0.512 49.276 1.00 41.59 197 SER A C 1
ATOM 1516 O O . SER A 1 197 ? 2.457 -0.543 48.655 1.00 41.59 197 SER A O 1
ATOM 1518 N N . ALA A 1 198 ? 2.638 0.596 50.579 1.00 39.78 198 ALA A N 1
ATOM 1519 C CA . ALA A 1 198 ? 2.843 -0.557 51.448 1.00 39.78 198 ALA A CA 1
ATOM 1520 C C . ALA A 1 198 ? 1.611 -0.732 52.348 1.00 39.78 198 ALA A C 1
ATOM 1522 O O . ALA A 1 198 ? 1.454 -0.033 53.346 1.00 39.78 198 ALA A O 1
ATOM 1523 N N . THR A 1 199 ? 0.732 -1.678 52.011 1.00 41.50 199 THR A N 1
ATOM 1524 C CA . THR A 1 199 ? -0.291 -2.181 52.937 1.00 41.50 199 THR A CA 1
ATOM 1525 C C . THR A 1 199 ? -0.222 -3.700 52.964 1.00 41.50 199 THR A C 1
ATOM 1527 O O . THR A 1 199 ? -0.694 -4.354 52.039 1.00 41.50 199 THR A O 1
ATOM 1530 N N . SER A 1 200 ? 0.387 -4.271 54.003 1.00 42.03 200 SER A N 1
ATOM 1531 C CA . SER A 1 200 ? 0.215 -5.673 54.412 1.00 42.03 200 SER A CA 1
ATOM 1532 C C . SER A 1 200 ? 0.877 -5.884 55.771 1.00 42.03 200 SER A C 1
ATOM 1534 O O . SER A 1 200 ? 2.063 -5.609 55.924 1.00 42.03 200 SER A O 1
ATOM 1536 N N . GLY A 1 201 ? 0.124 -6.389 56.750 1.00 37.31 201 GLY A N 1
ATOM 1537 C CA . GLY A 1 201 ? 0.687 -6.835 58.024 1.00 37.31 201 GLY A CA 1
ATOM 1538 C C . GLY A 1 201 ? -0.316 -6.855 59.171 1.00 37.31 201 GLY A C 1
ATOM 1539 O O . GLY A 1 201 ? -0.334 -5.950 59.996 1.00 37.31 201 GLY A O 1
ATOM 1540 N N . SER A 1 202 ? -1.141 -7.898 59.232 1.00 42.25 202 SER A N 1
ATOM 1541 C CA . SER A 1 202 ? -1.943 -8.246 60.409 1.00 42.25 202 SER A CA 1
ATOM 1542 C C . SER A 1 202 ? -1.106 -9.026 61.434 1.00 42.25 202 SER A C 1
ATOM 1544 O O . SER A 1 202 ? -0.494 -10.029 61.081 1.00 42.25 202 SER A O 1
ATOM 1546 N N . ALA A 1 203 ? -1.145 -8.609 62.700 1.00 39.88 203 ALA A N 1
ATOM 1547 C CA . ALA A 1 203 ? -0.918 -9.398 63.924 1.00 39.88 203 ALA A CA 1
ATOM 1548 C C . ALA A 1 203 ? -1.446 -8.519 65.083 1.00 39.88 203 ALA A C 1
ATOM 1550 O O . ALA A 1 203 ? -1.133 -7.337 65.125 1.00 39.88 203 ALA A O 1
ATOM 1551 N N . GLY A 1 204 ? -2.365 -8.915 65.966 1.00 40.25 204 GLY A N 1
ATOM 1552 C CA . GLY A 1 204 ? -2.394 -10.128 66.776 1.00 40.25 204 GLY A CA 1
ATOM 1553 C C . GLY A 1 204 ? -1.819 -9.798 68.161 1.00 40.25 204 GLY A C 1
ATOM 1554 O O . GLY A 1 204 ? -0.605 -9.702 68.285 1.00 40.25 204 GLY A O 1
ATOM 1555 N N . GLY A 1 205 ? -2.659 -9.623 69.194 1.00 35.69 205 GLY A N 1
ATOM 1556 C CA . GLY A 1 205 ? -2.173 -9.550 70.584 1.00 35.69 205 GLY A CA 1
ATOM 1557 C C . GLY A 1 205 ? -3.036 -8.763 71.574 1.00 35.69 205 GLY A C 1
ATOM 1558 O O . GLY A 1 205 ? -2.996 -7.540 71.618 1.00 35.69 205 GLY A O 1
ATOM 1559 N N . SER A 1 206 ? -3.778 -9.499 72.398 1.00 43.84 206 SER A N 1
ATOM 1560 C CA . SER A 1 206 ? -4.594 -9.079 73.544 1.00 43.84 206 SER A CA 1
ATOM 1561 C C . SER A 1 206 ? -3.801 -8.425 74.690 1.00 43.84 206 SER A C 1
ATOM 1563 O O . SER A 1 206 ? -2.691 -8.865 74.974 1.00 43.84 206 SER A O 1
ATOM 1565 N N . ASN A 1 207 ? -4.419 -7.503 75.449 1.00 41.78 207 ASN A N 1
ATOM 1566 C CA . ASN A 1 207 ? -4.602 -7.668 76.906 1.00 41.78 207 ASN A CA 1
ATOM 1567 C C . ASN A 1 207 ? -5.486 -6.582 77.564 1.00 41.78 207 ASN A C 1
ATOM 1569 O O . ASN A 1 207 ? -5.185 -5.396 77.530 1.00 41.78 207 ASN A O 1
ATOM 1573 N N . SER A 1 208 ? -6.555 -7.063 78.204 1.00 45.38 208 SER A N 1
ATOM 1574 C CA . SER A 1 208 ? -7.005 -6.808 79.583 1.00 45.38 208 SER A CA 1
ATOM 1575 C C . SER A 1 208 ? -6.760 -5.440 80.241 1.00 45.38 208 SER A C 1
ATOM 1577 O O . SER A 1 208 ? -5.644 -5.107 80.627 1.00 45.38 208 SER A O 1
ATOM 1579 N N . GLY A 1 209 ? -7.860 -4.753 80.563 1.00 37.91 209 GLY A N 1
ATOM 1580 C CA . GLY A 1 209 ? -7.924 -3.686 81.564 1.00 37.91 209 GLY A CA 1
ATOM 1581 C C . GLY A 1 209 ? -9.335 -3.590 82.146 1.00 37.91 209 GLY A C 1
ATOM 1582 O O . GLY A 1 209 ? -10.245 -3.088 81.495 1.00 37.91 209 GLY A O 1
ATOM 1583 N N . ALA A 1 210 ? -9.524 -4.136 83.346 1.00 42.22 210 ALA A N 1
ATOM 1584 C CA . ALA A 1 210 ? -10.776 -4.137 84.095 1.00 42.22 210 ALA A CA 1
ATOM 1585 C C . ALA A 1 210 ? -11.089 -2.757 84.708 1.00 42.22 210 ALA A C 1
ATOM 1587 O O . ALA A 1 210 ? -10.185 -2.067 85.172 1.00 42.22 210 ALA A O 1
ATOM 1588 N N . GLY A 1 211 ? -12.375 -2.402 84.795 1.00 36.62 211 GLY A N 1
ATOM 1589 C CA . GLY A 1 211 ? -12.858 -1.248 85.562 1.00 36.62 211 GLY A CA 1
ATOM 1590 C C . GLY A 1 211 ? -14.381 -1.071 85.447 1.00 36.62 211 GLY A C 1
ATOM 1591 O O . GLY A 1 211 ? -14.866 -0.976 84.325 1.00 36.62 211 GLY A O 1
ATOM 1592 N N . PRO A 1 212 ? -15.151 -1.076 86.553 1.00 49.12 212 PRO A N 1
ATOM 1593 C CA . PRO A 1 212 ? -16.588 -1.349 86.553 1.00 49.12 212 PRO A CA 1
ATOM 1594 C C . PRO A 1 212 ? -17.437 -0.076 86.471 1.00 49.12 212 PRO A C 1
ATOM 1596 O O . PRO A 1 212 ? -17.091 0.952 87.049 1.00 49.12 212 PRO A O 1
ATOM 1599 N N . GLY A 1 213 ? -18.614 -0.162 85.853 1.00 36.94 213 GLY A N 1
ATOM 1600 C CA . GLY A 1 213 ? -19.612 0.891 86.004 1.00 36.94 213 GLY A CA 1
ATOM 1601 C C . GLY A 1 213 ? -20.802 0.756 85.069 1.00 36.94 213 GLY A C 1
ATOM 1602 O O . GLY A 1 213 ? -20.642 0.749 83.856 1.00 36.94 213 GLY A O 1
ATOM 1603 N N . GLY A 1 214 ? -21.998 0.742 85.654 1.00 35.81 214 GLY A N 1
ATOM 1604 C CA . GLY A 1 214 ? -23.191 1.239 84.975 1.00 35.81 214 GLY A CA 1
ATOM 1605 C C . GLY A 1 214 ? -24.145 0.176 84.456 1.00 35.81 214 GLY A C 1
ATOM 1606 O O . GLY A 1 214 ? -24.145 -0.171 83.282 1.00 35.81 214 GLY A O 1
ATOM 1607 N N . LEU A 1 215 ? -25.037 -0.253 85.348 1.00 48.81 215 LEU A N 1
ATOM 1608 C CA . LEU A 1 215 ? -26.382 -0.706 85.006 1.00 48.81 215 LEU A CA 1
ATOM 1609 C C . LEU A 1 215 ? -27.026 0.257 83.999 1.00 48.81 215 LEU A C 1
ATOM 1611 O O . LEU A 1 215 ? -27.062 1.465 84.227 1.00 48.81 215 LEU A O 1
ATOM 1615 N N . GLY A 1 216 ? -27.586 -0.288 82.925 1.00 35.47 216 GLY A N 1
ATOM 1616 C CA . GLY A 1 216 ? -28.332 0.498 81.955 1.00 35.47 216 GLY A CA 1
ATOM 1617 C C . GLY A 1 216 ? -28.752 -0.340 80.764 1.00 35.47 216 GLY A C 1
ATOM 1618 O O . GLY A 1 216 ? -28.188 -0.205 79.688 1.00 35.47 216 GLY A O 1
ATOM 1619 N N . SER A 1 217 ? -29.745 -1.208 80.943 1.00 52.44 217 SER A N 1
ATOM 1620 C CA . SER A 1 217 ? -30.532 -1.684 79.806 1.00 52.44 217 SER A CA 1
ATOM 1621 C C . SER A 1 217 ? -31.363 -0.523 79.257 1.00 52.44 217 SER A C 1
ATOM 1623 O O . SER A 1 217 ? -32.167 0.038 80.006 1.00 52.44 217 SER A O 1
ATOM 1625 N N . PRO A 1 218 ? -31.325 -0.253 77.945 1.00 47.03 218 PRO A N 1
ATOM 1626 C CA . PRO A 1 218 ? -32.508 0.178 77.243 1.00 47.03 218 PRO A CA 1
ATOM 1627 C C . PRO A 1 218 ? -32.972 -0.972 76.352 1.00 47.03 218 PRO A C 1
ATOM 1629 O O . PRO A 1 218 ? -32.285 -1.441 75.453 1.00 47.03 218 PRO A O 1
ATOM 1632 N N . LYS A 1 219 ? -34.155 -1.463 76.711 1.00 44.72 219 LYS A N 1
ATOM 1633 C CA . LYS A 1 219 ? -35.217 -1.944 75.829 1.00 44.72 219 LYS A CA 1
ATOM 1634 C C . LYS A 1 219 ? -34.818 -2.117 74.355 1.00 44.72 219 LYS A C 1
ATOM 1636 O O . LYS A 1 219 ? -34.644 -1.145 73.628 1.00 44.72 219 LYS A O 1
ATOM 1641 N N . SER A 1 220 ? -34.787 -3.390 73.958 1.00 47.78 220 SER A N 1
ATOM 1642 C CA . SER A 1 220 ? -35.191 -3.908 72.648 1.00 47.78 220 SER A CA 1
ATOM 1643 C C . SER A 1 220 ? -35.994 -2.890 71.829 1.00 47.78 220 SER A C 1
ATOM 1645 O O . SER A 1 220 ? -37.089 -2.535 72.255 1.00 47.78 220 SER A O 1
ATOM 1647 N N . ASN A 1 221 ? -35.411 -2.399 70.727 1.00 49.00 221 ASN A N 1
ATOM 1648 C CA . ASN A 1 221 ? -36.081 -1.814 69.550 1.00 49.00 221 ASN A CA 1
ATOM 1649 C C . ASN A 1 221 ? -35.048 -1.470 68.445 1.00 49.00 221 ASN A C 1
ATOM 1651 O O . ASN A 1 221 ? -35.005 -0.354 67.931 1.00 49.00 221 ASN A O 1
ATOM 1655 N N . THR A 1 222 ? -34.152 -2.399 68.083 1.00 47.62 222 THR A N 1
ATOM 1656 C CA . THR A 1 222 ? -33.177 -2.171 66.982 1.00 47.62 222 THR A CA 1
ATOM 1657 C C . THR A 1 222 ? -32.887 -3.425 66.146 1.00 47.62 222 THR A C 1
ATOM 1659 O O . THR A 1 222 ? -31.903 -3.471 65.416 1.00 47.62 222 THR A O 1
ATOM 1662 N N . LEU A 1 223 ? -33.739 -4.455 66.212 1.00 50.50 223 LEU A N 1
ATOM 1663 C CA . LEU A 1 223 ? -33.530 -5.678 65.423 1.00 50.50 223 LEU A CA 1
ATOM 1664 C C . LEU A 1 223 ? -33.902 -5.496 63.935 1.00 50.50 223 LEU A C 1
ATOM 1666 O O . LEU A 1 223 ? -33.314 -6.144 63.078 1.00 50.50 223 LEU A O 1
ATOM 1670 N N . GLU A 1 224 ? -34.813 -4.575 63.606 1.00 51.75 224 GLU A N 1
ATOM 1671 C CA . GLU A 1 224 ? -35.265 -4.358 62.218 1.00 51.75 224 GLU A CA 1
ATOM 1672 C C . GLU A 1 224 ? -34.271 -3.548 61.370 1.00 51.75 224 GLU A C 1
ATOM 1674 O O . GLU A 1 224 ? -34.143 -3.790 60.174 1.00 51.75 224 GLU A O 1
ATOM 1679 N N . GLY A 1 225 ? -33.516 -2.625 61.977 1.00 55.34 225 GLY A N 1
ATOM 1680 C CA . GLY A 1 225 ? -32.530 -1.804 61.263 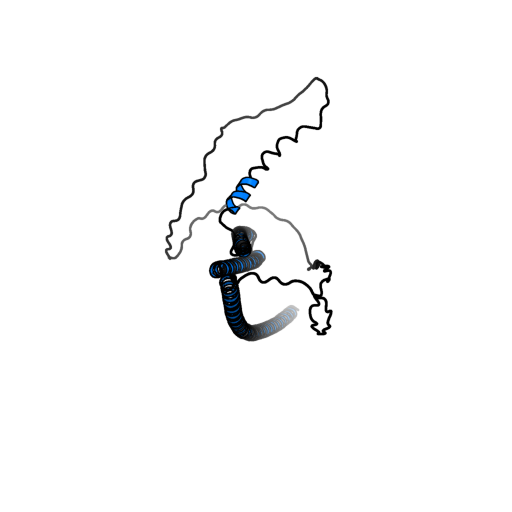1.00 55.34 225 GLY A CA 1
ATOM 1681 C C . GLY A 1 225 ? -31.201 -2.513 60.984 1.00 55.34 225 GLY A C 1
ATOM 1682 O O . GLY A 1 225 ? -30.473 -2.113 60.087 1.00 55.34 225 GLY A O 1
ATOM 1683 N N . HIS A 1 226 ? -30.841 -3.554 61.738 1.00 56.75 226 HIS A N 1
ATOM 1684 C CA . HIS A 1 226 ? -29.616 -4.328 61.484 1.00 56.75 226 HIS A CA 1
ATOM 1685 C C . HIS A 1 226 ? -29.810 -5.420 60.429 1.00 56.75 226 HIS A C 1
ATOM 1687 O O . HIS A 1 226 ? -28.875 -5.690 59.679 1.00 56.75 226 HIS A O 1
ATOM 1693 N N . HIS A 1 227 ? -31.013 -5.988 60.319 1.00 62.06 227 HIS A N 1
ATOM 1694 C CA . HIS A 1 227 ? -31.329 -6.954 59.266 1.00 62.06 227 HIS A CA 1
ATOM 1695 C C . HIS A 1 227 ? -31.254 -6.329 57.868 1.00 62.06 227 HIS A C 1
ATOM 1697 O O . HIS A 1 227 ? -30.588 -6.874 56.997 1.00 62.06 227 HIS A O 1
ATOM 1703 N N . SER A 1 228 ? -31.827 -5.139 57.679 1.00 69.06 228 SER A N 1
ATOM 1704 C CA . SER A 1 228 ? -31.809 -4.433 56.390 1.00 69.06 228 SER A CA 1
ATOM 1705 C C . SER A 1 228 ? -30.408 -4.000 55.942 1.00 69.06 228 SER A C 1
ATOM 1707 O O . SER A 1 228 ? -30.084 -4.086 54.760 1.00 69.06 228 SER A O 1
ATOM 1709 N N . ASN A 1 229 ? -29.545 -3.583 56.872 1.00 79.50 229 ASN A N 1
ATOM 1710 C CA . ASN A 1 229 ? -28.142 -3.284 56.567 1.00 79.50 229 ASN A CA 1
ATOM 1711 C C . ASN A 1 229 ? -27.361 -4.548 56.172 1.00 79.50 229 ASN A C 1
ATOM 1713 O O . ASN A 1 229 ? -26.547 -4.504 55.255 1.00 79.50 229 ASN A O 1
ATOM 1717 N N . PHE A 1 230 ? -27.620 -5.677 56.836 1.00 87.06 230 PHE A N 1
ATOM 1718 C CA . PHE A 1 230 ? -26.987 -6.952 56.500 1.00 87.06 230 PHE A CA 1
ATOM 1719 C C . PHE A 1 230 ? -27.449 -7.479 55.136 1.00 87.06 230 PHE A C 1
ATOM 1721 O O . PHE A 1 230 ? -26.620 -7.917 54.344 1.00 87.06 230 PHE A O 1
ATOM 1728 N N . ASP A 1 231 ? -28.741 -7.357 54.826 1.00 89.00 231 ASP A N 1
ATOM 1729 C CA . ASP A 1 231 ? -29.297 -7.709 53.515 1.00 89.00 231 ASP A CA 1
ATOM 1730 C C . ASP A 1 231 ? -28.706 -6.839 52.395 1.00 89.00 231 ASP A C 1
ATOM 1732 O O . ASP A 1 231 ? -28.383 -7.348 51.326 1.00 89.00 231 ASP A O 1
ATOM 1736 N N . THR A 1 232 ? -28.478 -5.547 52.660 1.00 89.25 232 THR A N 1
ATOM 1737 C CA . THR A 1 232 ? -27.822 -4.636 51.706 1.00 89.25 232 THR A CA 1
ATOM 1738 C C . THR A 1 232 ? -26.371 -5.053 51.445 1.00 89.25 232 THR A C 1
ATOM 1740 O O . THR A 1 232 ? -25.949 -5.123 50.296 1.00 89.25 232 THR A O 1
ATOM 1743 N N . ILE A 1 233 ? -25.621 -5.413 52.493 1.00 92.12 233 ILE A N 1
ATOM 1744 C CA . ILE A 1 233 ? -24.240 -5.911 52.366 1.00 92.12 233 ILE A CA 1
ATOM 1745 C C . ILE A 1 233 ? -24.193 -7.244 51.604 1.00 92.12 233 ILE A C 1
ATOM 1747 O O . ILE A 1 233 ? -23.286 -7.467 50.806 1.00 92.12 233 ILE A O 1
ATOM 1751 N N . LEU A 1 234 ? -25.149 -8.149 51.836 1.00 93.31 234 LEU A N 1
ATOM 1752 C CA . LEU A 1 234 ? -25.233 -9.410 51.094 1.00 93.31 234 LEU A CA 1
ATOM 1753 C C . LEU A 1 234 ? -25.530 -9.189 49.609 1.00 93.31 234 LEU A C 1
ATOM 1755 O O . LEU A 1 234 ? -24.971 -9.905 48.775 1.00 93.31 234 LEU A O 1
ATOM 1759 N N . GLU A 1 235 ? -26.378 -8.214 49.285 1.00 93.75 235 GLU A N 1
ATOM 1760 C CA . GLU A 1 235 ? -26.667 -7.842 47.901 1.00 93.75 235 GLU A CA 1
ATOM 1761 C C . GLU A 1 235 ? -25.439 -7.212 47.232 1.00 93.75 235 GLU A C 1
ATOM 1763 O O . GLU A 1 235 ? -25.051 -7.648 46.154 1.00 93.75 235 GLU A O 1
ATOM 1768 N N . GLU A 1 236 ? -24.732 -6.296 47.901 1.00 93.50 236 GLU A N 1
ATOM 1769 C CA . GLU A 1 236 ? -23.470 -5.733 47.395 1.00 93.50 236 GLU A CA 1
ATOM 1770 C C . GLU A 1 236 ? -22.396 -6.815 47.184 1.00 93.50 236 GLU A C 1
ATOM 1772 O O . GLU A 1 236 ? -21.701 -6.822 46.170 1.00 93.50 236 GLU A O 1
ATOM 1777 N N . LEU A 1 237 ? -22.270 -7.783 48.099 1.00 94.88 237 LEU A N 1
ATOM 1778 C CA . LEU A 1 237 ? -21.357 -8.920 47.931 1.00 94.88 237 LEU A CA 1
ATOM 1779 C C . LEU A 1 237 ? -21.747 -9.809 46.744 1.00 94.88 237 LEU A C 1
ATOM 1781 O O . LEU A 1 237 ? -20.869 -10.365 46.077 1.00 94.88 237 LEU A O 1
ATOM 1785 N N . ARG A 1 238 ? -23.049 -9.954 46.473 1.00 95.38 238 ARG A N 1
ATOM 1786 C CA . ARG A 1 238 ? -23.547 -10.661 45.291 1.00 95.38 238 ARG A CA 1
ATOM 1787 C C . ARG A 1 238 ? -23.221 -9.886 44.017 1.00 95.38 238 ARG A C 1
ATOM 1789 O O . ARG A 1 238 ? -22.657 -10.483 43.107 1.00 95.38 238 ARG A O 1
ATOM 1796 N N . GLU A 1 239 ? -23.471 -8.580 43.981 1.00 96.19 239 GLU A N 1
ATOM 1797 C CA . GLU A 1 239 ? -23.111 -7.720 42.848 1.00 96.19 239 GLU A CA 1
ATOM 1798 C C . GLU A 1 239 ? -21.601 -7.734 42.575 1.00 96.19 239 GLU A C 1
ATOM 1800 O O . GLU A 1 239 ? -21.182 -7.847 41.423 1.00 96.19 239 GLU A O 1
ATOM 1805 N N . ILE A 1 240 ? -20.765 -7.693 43.620 1.00 96.81 240 ILE A N 1
ATOM 1806 C CA . ILE A 1 240 ? -19.306 -7.808 43.484 1.00 96.81 240 ILE A CA 1
ATOM 1807 C C . ILE A 1 240 ? -18.940 -9.156 42.865 1.00 96.81 240 ILE A C 1
ATOM 1809 O O . ILE A 1 240 ? -18.151 -9.193 41.920 1.00 96.81 240 ILE A O 1
ATOM 1813 N N . LYS A 1 241 ? -19.525 -10.257 43.346 1.00 96.94 241 LYS A N 1
ATOM 1814 C CA . LYS A 1 241 ? -19.272 -11.596 42.800 1.00 96.94 241 LYS A CA 1
ATOM 1815 C C . LYS A 1 241 ? -19.683 -11.699 41.327 1.00 96.94 241 LYS A C 1
ATOM 1817 O O . LYS A 1 241 ? -18.932 -12.250 40.524 1.00 96.94 241 LYS A O 1
ATOM 1822 N N . ASP A 1 242 ? -20.834 -11.143 40.966 1.00 97.44 242 ASP A N 1
ATOM 1823 C CA . ASP A 1 242 ? -21.316 -11.129 39.584 1.00 97.44 242 ASP A CA 1
ATOM 1824 C C . ASP A 1 242 ? -20.419 -10.249 38.696 1.00 97.44 242 ASP A C 1
ATOM 1826 O O . ASP A 1 242 ? -20.076 -10.631 37.576 1.00 97.44 242 ASP A O 1
ATOM 1830 N N . SER A 1 243 ? -19.948 -9.108 39.214 1.00 96.81 243 SER A N 1
ATOM 1831 C CA . SER A 1 243 ? -18.994 -8.239 38.517 1.00 96.81 243 SER A CA 1
ATOM 1832 C C . SER A 1 243 ? -17.632 -8.909 38.310 1.00 96.81 243 SER A C 1
ATOM 1834 O O . SER A 1 243 ? -17.033 -8.760 37.245 1.00 96.81 243 SER A O 1
ATOM 1836 N N . GLN A 1 244 ? -17.169 -9.693 39.290 1.00 96.50 244 GLN A N 1
ATOM 1837 C CA . GLN A 1 244 ? -15.942 -10.475 39.193 1.00 96.50 244 GLN A CA 1
ATOM 1838 C C . GLN A 1 244 ? -16.080 -11.553 38.113 1.00 96.50 244 GLN A C 1
ATOM 1840 O O . GLN A 1 244 ? -15.210 -11.648 37.252 1.00 96.50 244 GLN A O 1
ATOM 1845 N N . SER A 1 245 ? -17.191 -12.298 38.103 1.00 97.81 245 SER A N 1
ATOM 1846 C CA . SER A 1 245 ? -17.481 -13.285 37.054 1.00 97.81 245 SER A CA 1
ATOM 1847 C C . SER A 1 245 ? -17.501 -12.638 35.668 1.00 97.81 245 SER A C 1
ATOM 1849 O O . SER A 1 245 ? -16.898 -13.151 34.733 1.00 97.81 245 SER A O 1
ATOM 1851 N N . HIS A 1 246 ? -18.139 -11.473 35.530 1.00 97.81 246 HIS A N 1
ATOM 1852 C CA . HIS A 1 246 ? -18.183 -10.761 34.255 1.00 97.81 246 HIS A CA 1
ATOM 1853 C C . HIS A 1 246 ? -16.802 -10.262 33.795 1.00 97.81 246 HIS A C 1
ATOM 1855 O O . HIS A 1 246 ? -16.513 -10.215 32.593 1.00 97.81 246 HIS A O 1
ATOM 1861 N N . LEU A 1 247 ? -15.946 -9.861 34.739 1.00 97.88 247 LEU A N 1
ATOM 1862 C CA . LEU A 1 247 ? -14.573 -9.466 34.445 1.00 97.88 247 LEU A CA 1
ATOM 1863 C C . LEU A 1 247 ? -13.738 -10.666 33.988 1.00 97.88 247 LEU A C 1
ATOM 1865 O O . LEU A 1 247 ? -12.980 -10.528 33.031 1.00 97.88 247 LEU A O 1
ATOM 1869 N N . GLU A 1 248 ? -13.902 -11.825 34.629 1.00 98.06 248 GLU A N 1
ATOM 1870 C CA . GLU A 1 248 ? -13.264 -13.083 34.227 1.00 98.06 248 GLU A CA 1
ATOM 1871 C C . GLU A 1 248 ? -13.660 -13.464 32.790 1.00 98.06 248 GLU A C 1
ATOM 1873 O O . GLU A 1 248 ? -12.775 -13.659 31.954 1.00 98.06 248 GLU A O 1
ATOM 1878 N N . ASP A 1 249 ? -14.955 -13.421 32.458 1.00 98.38 249 ASP A N 1
ATOM 1879 C CA . ASP A 1 249 ? -15.446 -13.658 31.091 1.00 98.38 249 ASP A CA 1
ATOM 1880 C C . ASP A 1 249 ? -14.838 -12.661 30.086 1.00 98.38 249 ASP A C 1
ATOM 1882 O O . ASP A 1 249 ? -14.351 -13.034 29.018 1.00 98.38 249 ASP A O 1
ATOM 1886 N N . SER A 1 250 ? -14.799 -11.371 30.446 1.00 97.88 250 SER A N 1
ATOM 1887 C CA . SER A 1 250 ? -14.229 -10.319 29.591 1.00 97.88 250 SER A CA 1
ATOM 1888 C C . SER A 1 250 ? -12.724 -10.500 29.360 1.00 97.88 250 SER A C 1
ATOM 1890 O O . SER A 1 250 ? -12.213 -10.174 28.285 1.00 97.88 250 SER A O 1
ATOM 1892 N N . MET A 1 251 ? -11.997 -11.001 30.362 1.00 97.62 251 MET A N 1
ATOM 1893 C CA . MET A 1 251 ? -10.579 -11.331 30.238 1.00 97.62 251 MET A CA 1
ATOM 1894 C C . MET A 1 251 ? -10.360 -12.540 29.327 1.00 97.62 251 MET A C 1
ATOM 1896 O O . MET A 1 251 ? -9.423 -12.532 28.523 1.00 97.62 251 MET A O 1
ATOM 1900 N N . GLU A 1 252 ? -11.212 -13.560 29.423 1.00 98.50 252 GLU A N 1
ATOM 1901 C CA . GLU A 1 252 ? -11.154 -14.739 28.559 1.00 98.50 252 GLU A CA 1
ATOM 1902 C C . GLU A 1 252 ? -11.449 -14.376 27.095 1.00 98.50 252 GLU A C 1
ATOM 1904 O O . GLU A 1 252 ? -10.688 -14.754 26.198 1.00 98.50 252 GLU A O 1
ATOM 1909 N N . ASP A 1 253 ? -12.457 -13.536 26.853 1.00 98.25 253 ASP A N 1
ATOM 1910 C CA . ASP A 1 253 ? -12.768 -12.998 25.526 1.00 98.25 253 ASP A CA 1
ATOM 1911 C C . ASP A 1 253 ? -11.596 -12.207 24.933 1.00 98.25 253 ASP A C 1
ATOM 1913 O O . ASP A 1 253 ? -11.232 -12.400 23.766 1.00 98.25 253 ASP A O 1
ATOM 1917 N N . LEU A 1 254 ? -10.966 -11.341 25.736 1.00 98.06 254 LEU A N 1
ATOM 1918 C CA . LEU A 1 254 ? -9.809 -10.556 25.306 1.00 98.06 254 LEU A CA 1
ATOM 1919 C C . LEU A 1 254 ? -8.615 -11.456 24.972 1.00 98.06 254 LEU A C 1
ATOM 1921 O O . LEU A 1 254 ? -7.940 -11.242 23.963 1.00 98.06 254 LEU A O 1
ATOM 1925 N N . LYS A 1 255 ? -8.366 -12.487 25.782 1.00 98.12 255 LYS A N 1
ATOM 1926 C CA . LYS A 1 255 ? -7.312 -13.475 25.529 1.00 98.12 255 LYS A CA 1
ATOM 1927 C C . LYS A 1 255 ? -7.572 -14.242 24.235 1.00 98.12 255 LYS A C 1
ATOM 1929 O O . LYS A 1 255 ? -6.660 -14.392 23.422 1.00 98.12 255 LYS A O 1
ATOM 1934 N N . ALA A 1 256 ? -8.807 -14.690 24.016 1.00 98.12 256 ALA A N 1
ATOM 1935 C CA . ALA A 1 256 ? -9.189 -15.383 22.794 1.00 98.12 256 ALA A CA 1
ATOM 1936 C C . ALA A 1 256 ? -9.058 -14.469 21.565 1.00 98.12 256 ALA A C 1
ATOM 1938 O O . ALA A 1 256 ? -8.598 -14.915 20.514 1.00 98.12 256 ALA A O 1
ATOM 1939 N N . GLN A 1 257 ? -9.404 -13.185 21.697 1.00 98.25 257 GLN A N 1
ATOM 1940 C CA . GLN A 1 257 ? -9.224 -12.195 20.638 1.00 98.25 257 GLN A CA 1
ATOM 1941 C C . GLN A 1 257 ? -7.748 -11.980 20.301 1.00 98.25 257 GLN A C 1
ATOM 1943 O O . GLN A 1 257 ? -7.373 -12.117 19.140 1.00 98.25 257 GLN A O 1
ATOM 1948 N N . LEU A 1 258 ? -6.901 -11.753 21.307 1.00 97.81 258 LEU A N 1
ATOM 1949 C CA . LEU A 1 258 ? -5.456 -11.616 21.115 1.00 97.81 258 LEU A CA 1
ATOM 1950 C C . LEU A 1 258 ? -4.843 -12.854 20.458 1.00 97.81 258 LEU A C 1
ATOM 1952 O O . LEU A 1 258 ? -3.975 -12.727 19.600 1.00 97.81 258 LEU A O 1
ATOM 1956 N N . GLN A 1 259 ? -5.302 -14.050 20.826 1.00 98.31 259 GLN A N 1
ATOM 1957 C CA . GLN A 1 259 ? -4.825 -15.287 20.220 1.00 98.31 259 GLN A CA 1
ATOM 1958 C C . GLN A 1 259 ? -5.211 -15.381 18.736 1.00 98.31 259 GLN A C 1
ATOM 1960 O O . GLN A 1 259 ? -4.364 -15.732 17.915 1.00 98.31 259 GLN A O 1
ATOM 1965 N N . ARG A 1 260 ? -6.452 -15.025 18.375 1.00 98.25 260 ARG A N 1
ATOM 1966 C CA . ARG A 1 260 ? -6.884 -14.959 16.966 1.00 98.25 260 ARG A CA 1
ATOM 1967 C C . ARG A 1 260 ? -6.067 -13.936 16.182 1.00 98.25 260 ARG A C 1
ATOM 1969 O O . ARG A 1 260 ? -5.584 -14.258 15.099 1.00 98.25 260 ARG A O 1
ATOM 1976 N N . ASP A 1 261 ? -5.872 -12.746 16.743 1.00 97.75 261 ASP A N 1
ATOM 1977 C CA . ASP A 1 261 ? -5.122 -11.665 16.100 1.00 97.75 261 ASP A CA 1
ATOM 1978 C C . ASP A 1 261 ? -3.648 -12.040 15.922 1.00 97.75 261 ASP A C 1
ATOM 1980 O O . ASP A 1 261 ? -3.070 -11.799 14.864 1.00 97.75 261 ASP A O 1
ATOM 1984 N N . TYR A 1 262 ? -3.044 -12.703 16.912 1.00 97.19 262 TYR A N 1
ATOM 1985 C CA . TYR A 1 262 ? -1.685 -13.229 16.818 1.00 97.19 262 TYR A CA 1
ATOM 1986 C C . TYR A 1 262 ? -1.543 -14.251 15.683 1.00 97.19 262 TYR A C 1
ATOM 1988 O O . TYR A 1 262 ? -0.605 -14.165 14.886 1.00 97.19 262 TYR A O 1
ATOM 1996 N N . THR A 1 263 ? -2.480 -15.198 15.570 1.00 97.50 263 THR A N 1
ATOM 1997 C CA . THR A 1 263 ? -2.472 -16.185 14.482 1.00 97.50 263 THR A CA 1
ATOM 1998 C C . THR A 1 263 ? -2.650 -15.514 13.123 1.00 97.50 263 THR A C 1
ATOM 2000 O O . THR A 1 263 ? -1.892 -15.806 12.200 1.00 97.50 263 THR A O 1
ATOM 2003 N N . TYR A 1 264 ? -3.592 -14.577 13.011 1.00 97.75 264 TYR A N 1
ATOM 2004 C CA . TYR A 1 264 ? -3.836 -13.831 11.780 1.00 97.75 264 TYR A CA 1
ATOM 2005 C C . TYR A 1 264 ? -2.612 -13.013 11.348 1.00 97.75 264 TYR A C 1
ATOM 2007 O O . TYR A 1 264 ? -2.162 -13.130 10.213 1.00 97.75 264 TYR A O 1
ATOM 2015 N N . MET A 1 265 ? -2.017 -12.237 12.260 1.00 97.19 265 MET A N 1
ATOM 2016 C CA . MET A 1 265 ? -0.808 -11.461 11.967 1.00 97.19 265 MET A CA 1
ATOM 2017 C C . MET A 1 265 ? 0.350 -12.361 11.533 1.00 97.19 265 MET A C 1
ATOM 2019 O O . MET A 1 265 ? 1.051 -12.040 10.576 1.00 97.19 265 MET A O 1
ATOM 2023 N N . THR A 1 266 ? 0.529 -13.503 12.199 1.00 97.12 266 THR A N 1
ATOM 2024 C CA . THR A 1 266 ? 1.556 -14.486 11.826 1.00 97.12 266 THR A CA 1
ATOM 2025 C C . THR A 1 266 ? 1.337 -15.018 10.409 1.00 97.12 266 THR A C 1
ATOM 2027 O O . THR A 1 266 ? 2.290 -15.111 9.636 1.00 97.12 266 THR A O 1
ATOM 2030 N N . GLN A 1 267 ? 0.088 -15.318 10.041 1.00 97.62 267 GLN A N 1
ATOM 2031 C CA . GLN A 1 267 ? -0.258 -15.766 8.694 1.00 97.62 267 GLN A CA 1
ATOM 2032 C C . GLN A 1 267 ? 0.030 -14.684 7.645 1.00 97.62 267 GLN A C 1
ATOM 2034 O O . GLN A 1 267 ? 0.726 -14.962 6.672 1.00 97.62 267 GLN A O 1
ATOM 2039 N N . CYS A 1 268 ? -0.425 -13.449 7.868 1.00 96.25 268 CYS A N 1
ATOM 2040 C CA . CYS A 1 268 ? -0.177 -12.331 6.955 1.00 96.25 268 CYS A CA 1
ATOM 2041 C C . CYS A 1 268 ? 1.322 -12.081 6.741 1.00 96.25 268 CYS A C 1
ATOM 2043 O O . CYS A 1 268 ? 1.762 -11.847 5.618 1.00 96.25 268 CYS A O 1
ATOM 2045 N N . LEU A 1 269 ? 2.126 -12.160 7.807 1.00 98.12 269 LEU A N 1
ATOM 2046 C CA . LEU A 1 269 ? 3.580 -12.029 7.701 1.00 98.12 269 LEU A CA 1
ATOM 2047 C C . LEU A 1 269 ? 4.193 -13.146 6.853 1.00 98.12 269 LEU A C 1
ATOM 2049 O O . LEU A 1 269 ? 5.088 -12.885 6.051 1.00 98.12 269 LEU A O 1
ATOM 2053 N N . GLN A 1 270 ? 3.721 -14.380 7.013 1.00 98.06 270 GLN A N 1
ATOM 2054 C CA . GLN A 1 270 ? 4.207 -15.506 6.226 1.00 98.06 270 GLN A CA 1
ATOM 2055 C C . GLN A 1 270 ? 3.827 -15.372 4.744 1.00 98.06 270 GLN A C 1
ATOM 2057 O O . GLN A 1 270 ? 4.663 -15.619 3.877 1.00 98.06 270 GLN A O 1
ATOM 2062 N N . GLU A 1 271 ? 2.600 -14.944 4.448 1.00 97.44 271 GLU A N 1
ATOM 2063 C CA . GLU A 1 271 ? 2.139 -14.671 3.082 1.00 97.44 271 GLU A CA 1
ATOM 2064 C C . GLU A 1 271 ? 2.964 -13.562 2.418 1.00 97.44 271 GLU A C 1
ATOM 2066 O O . GLU A 1 271 ? 3.420 -13.733 1.286 1.00 97.44 271 GLU A O 1
ATOM 2071 N N . GLU A 1 272 ? 3.247 -12.471 3.135 1.00 96.25 272 GLU A N 1
ATOM 2072 C CA . GLU A 1 272 ? 4.130 -11.417 2.633 1.00 96.25 272 GLU A CA 1
ATOM 2073 C C . GLU A 1 272 ? 5.545 -11.938 2.375 1.00 96.25 272 GLU A C 1
ATOM 2075 O O . GLU A 1 272 ? 6.103 -11.650 1.319 1.00 96.25 272 GLU A O 1
ATOM 2080 N N . ARG A 1 273 ? 6.117 -12.759 3.270 1.00 97.50 273 ARG A N 1
ATOM 2081 C CA . ARG A 1 273 ? 7.435 -13.376 3.032 1.00 97.50 273 ARG A CA 1
ATOM 2082 C C . ARG A 1 273 ? 7.466 -14.175 1.727 1.00 97.50 273 ARG A C 1
ATOM 2084 O O . ARG A 1 273 ? 8.395 -13.991 0.948 1.00 97.50 273 ARG A O 1
ATOM 2091 N N . TYR A 1 274 ? 6.449 -14.997 1.458 1.00 97.56 274 TYR A N 1
ATOM 2092 C CA . TYR A 1 274 ? 6.357 -15.740 0.195 1.00 97.56 274 TYR A CA 1
ATOM 2093 C C . TYR A 1 274 ? 6.175 -14.826 -1.018 1.00 97.56 274 TYR A C 1
ATOM 2095 O O . TYR A 1 274 ? 6.728 -15.087 -2.087 1.00 97.56 274 TYR A O 1
ATOM 2103 N N . ARG A 1 275 ? 5.407 -13.740 -0.871 1.00 98.19 275 ARG A N 1
ATOM 2104 C CA . ARG A 1 275 ? 5.227 -12.750 -1.935 1.00 98.19 275 ARG A CA 1
ATOM 2105 C C . ARG A 1 275 ? 6.553 -12.077 -2.289 1.00 98.19 275 ARG A C 1
ATOM 2107 O O . ARG A 1 275 ? 6.837 -11.933 -3.475 1.00 98.19 275 ARG A O 1
ATOM 2114 N N . TYR A 1 276 ? 7.350 -11.696 -1.289 1.00 97.19 276 TYR A N 1
ATOM 2115 C CA . TYR A 1 276 ? 8.678 -11.112 -1.495 1.00 97.19 276 TYR A CA 1
ATOM 2116 C C . TYR A 1 276 ? 9.635 -12.085 -2.175 1.00 97.19 276 TYR A C 1
ATOM 2118 O O . TYR A 1 276 ? 10.247 -11.703 -3.163 1.00 97.19 276 TYR A O 1
ATOM 2126 N N . GLU A 1 277 ? 9.710 -13.329 -1.702 1.00 97.69 277 GLU A N 1
ATOM 2127 C CA . GLU A 1 277 ? 10.576 -14.365 -2.280 1.00 97.69 277 GLU A CA 1
ATOM 2128 C C . GLU A 1 277 ? 10.271 -14.578 -3.771 1.00 97.69 277 GLU A C 1
ATOM 2130 O O . GLU A 1 277 ? 11.162 -14.520 -4.613 1.00 97.69 277 GLU A O 1
ATOM 2135 N N . ARG A 1 278 ? 8.986 -14.676 -4.136 1.00 97.94 278 ARG A N 1
ATOM 2136 C CA . ARG A 1 278 ? 8.574 -14.805 -5.541 1.00 97.94 278 ARG A CA 1
ATOM 2137 C C . ARG A 1 278 ? 8.898 -13.566 -6.380 1.00 97.94 278 ARG A C 1
ATOM 2139 O O . ARG A 1 278 ? 9.202 -13.683 -7.564 1.00 97.94 278 ARG A O 1
ATOM 2146 N N . LEU A 1 279 ? 8.778 -12.373 -5.800 1.00 98.19 279 LEU A N 1
ATOM 2147 C CA . LEU A 1 279 ? 9.087 -11.126 -6.501 1.00 98.19 279 LEU A CA 1
ATOM 2148 C C . LEU A 1 279 ? 10.600 -10.966 -6.711 1.00 98.19 279 LEU A C 1
ATOM 2150 O O . LEU A 1 279 ? 1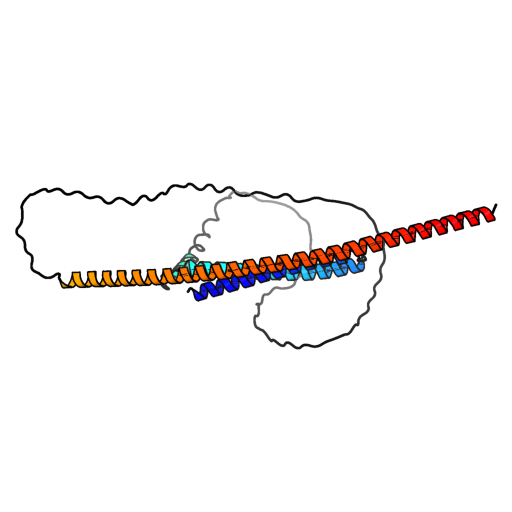1.028 -10.460 -7.745 1.00 98.19 279 LEU A O 1
ATOM 2154 N N . GLU A 1 280 ? 11.397 -11.418 -5.744 1.00 97.88 280 GLU A N 1
ATOM 2155 C CA . GLU A 1 280 ? 12.855 -11.466 -5.814 1.00 97.88 280 GLU A CA 1
ATOM 2156 C C . GLU A 1 280 ? 13.327 -12.453 -6.889 1.00 97.88 280 GLU A C 1
ATOM 2158 O O . GLU A 1 280 ? 14.165 -12.088 -7.709 1.00 97.88 280 GLU A O 1
ATOM 2163 N N . GLU A 1 281 ? 12.729 -13.647 -6.968 1.00 98.25 281 GLU A N 1
ATOM 2164 C CA . GLU A 1 281 ? 12.970 -14.600 -8.064 1.00 98.25 281 GLU A CA 1
ATOM 2165 C C . GLU A 1 281 ? 12.697 -13.963 -9.435 1.00 98.25 281 GLU A C 1
ATOM 2167 O O . GLU A 1 281 ? 13.564 -13.971 -10.305 1.00 98.25 281 GLU A O 1
ATOM 2172 N N . GLN A 1 282 ? 11.536 -13.322 -9.613 1.00 98.44 282 GLN A N 1
ATOM 2173 C CA . GLN A 1 282 ? 11.190 -12.652 -10.874 1.00 98.44 282 GLN A CA 1
ATOM 2174 C C . GLN A 1 282 ? 12.160 -11.521 -11.239 1.00 98.44 282 GLN A C 1
ATOM 2176 O O . GLN A 1 282 ? 12.469 -11.319 -12.416 1.00 98.44 282 GLN A O 1
ATOM 2181 N N . LEU A 1 283 ? 12.625 -10.759 -10.246 1.00 98.00 283 LEU A N 1
ATOM 2182 C CA . LEU A 1 283 ? 13.607 -9.700 -10.456 1.00 98.00 283 LEU A CA 1
ATOM 2183 C C . LEU A 1 283 ? 14.964 -10.279 -10.866 1.00 98.00 283 LEU A C 1
ATOM 2185 O O . LEU A 1 283 ? 15.617 -9.721 -11.751 1.00 98.00 283 LEU A O 1
ATOM 2189 N N . ASN A 1 284 ? 15.374 -11.384 -10.246 1.00 98.50 284 ASN A N 1
ATOM 2190 C CA . ASN A 1 284 ? 16.612 -12.075 -10.581 1.00 98.50 284 ASN A CA 1
ATOM 2191 C C . ASN A 1 284 ? 16.565 -12.623 -12.012 1.00 98.50 284 ASN A C 1
ATOM 2193 O O . ASN A 1 284 ? 17.465 -12.305 -12.788 1.00 98.50 284 ASN A O 1
ATOM 2197 N N . ASP A 1 285 ? 15.489 -13.317 -12.399 1.00 98.62 285 ASP A N 1
ATOM 2198 C CA . ASP A 1 285 ? 15.293 -13.830 -13.764 1.00 98.62 285 ASP A CA 1
ATOM 2199 C C . ASP A 1 285 ? 15.371 -12.704 -14.809 1.00 98.62 285 ASP A C 1
ATOM 2201 O O . ASP A 1 285 ? 16.041 -12.818 -15.839 1.00 98.62 285 ASP A O 1
ATOM 2205 N N . LEU A 1 286 ? 14.704 -11.576 -14.537 1.00 98.50 286 LEU A N 1
ATOM 2206 C CA . LEU A 1 286 ? 14.712 -10.419 -15.430 1.00 98.50 286 LEU A CA 1
ATOM 2207 C C . LEU A 1 286 ? 16.101 -9.775 -15.521 1.00 98.50 286 LEU A C 1
ATOM 2209 O O . LEU A 1 286 ? 16.517 -9.344 -16.598 1.00 98.50 286 LEU A O 1
ATOM 2213 N N . THR A 1 287 ? 16.817 -9.703 -14.400 1.00 97.50 287 THR A N 1
ATOM 2214 C CA . THR A 1 287 ? 18.172 -9.145 -14.346 1.00 97.50 287 THR A CA 1
ATOM 2215 C C . THR A 1 287 ? 19.152 -10.027 -15.115 1.00 97.50 287 THR A C 1
ATOM 2217 O O . THR A 1 287 ? 19.957 -9.503 -15.886 1.00 97.50 287 THR A O 1
ATOM 2220 N N . GLU A 1 288 ? 19.054 -11.350 -14.970 1.00 98.56 288 GLU A N 1
ATOM 2221 C CA . GLU A 1 288 ? 19.866 -12.311 -15.718 1.00 98.56 288 GLU A CA 1
ATOM 2222 C C . GLU A 1 288 ? 19.591 -12.214 -17.222 1.00 98.56 288 GLU A C 1
ATOM 2224 O O . GLU A 1 288 ? 20.527 -12.103 -18.019 1.00 98.56 288 GLU A O 1
ATOM 2229 N N . LEU A 1 289 ? 18.315 -12.167 -17.622 1.00 98.69 289 LEU A N 1
ATOM 2230 C CA . LEU A 1 289 ? 17.937 -11.991 -19.023 1.00 98.69 289 LEU A CA 1
ATOM 2231 C C . LEU A 1 289 ? 18.513 -10.689 -19.594 1.00 98.69 289 LEU A C 1
ATOM 2233 O O . LEU A 1 289 ? 19.155 -10.706 -20.644 1.00 98.69 289 LEU A O 1
ATOM 2237 N N . HIS A 1 290 ? 18.353 -9.574 -18.879 1.00 98.19 290 HIS A N 1
ATOM 2238 C CA . HIS A 1 290 ? 18.879 -8.281 -19.309 1.00 98.19 290 HIS A CA 1
ATOM 2239 C C . HIS A 1 290 ? 20.410 -8.284 -19.431 1.00 98.19 290 HIS A C 1
ATOM 2241 O O . HIS A 1 290 ? 20.969 -7.736 -20.385 1.00 98.19 290 HIS A O 1
ATOM 2247 N N . GLN A 1 291 ? 21.110 -8.921 -18.489 1.00 98.44 291 GLN A N 1
ATOM 2248 C CA . GLN A 1 291 ? 22.564 -9.050 -18.528 1.00 98.44 291 GLN A CA 1
ATOM 2249 C C . GLN A 1 291 ? 23.028 -9.892 -19.725 1.00 98.44 291 GLN A C 1
ATOM 2251 O O . GLN A 1 291 ? 24.013 -9.534 -20.384 1.00 98.44 291 GLN A O 1
ATOM 2256 N N . ASN A 1 292 ? 22.308 -10.969 -20.037 1.00 98.56 292 ASN A N 1
ATOM 2257 C CA . ASN A 1 292 ? 22.581 -11.820 -21.191 1.00 98.56 292 ASN A CA 1
ATOM 2258 C C . ASN A 1 292 ? 22.350 -11.071 -22.510 1.00 98.56 292 ASN A C 1
ATOM 2260 O O . ASN A 1 292 ? 23.231 -11.068 -23.370 1.00 98.56 292 ASN A O 1
ATOM 2264 N N . GLU A 1 293 ? 21.228 -10.361 -22.651 1.00 98.12 293 GLU A N 1
ATOM 2265 C CA . GLU A 1 293 ? 20.938 -9.535 -23.831 1.00 98.12 293 GLU A CA 1
ATOM 2266 C C . GLU A 1 293 ? 21.993 -8.443 -24.033 1.00 98.12 293 GLU A C 1
ATOM 2268 O O . GLU A 1 293 ? 22.514 -8.268 -25.135 1.00 98.12 293 GLU A O 1
ATOM 2273 N N . MET A 1 294 ? 22.374 -7.744 -22.961 1.00 98.31 294 MET A N 1
ATOM 2274 C CA . MET A 1 294 ? 23.408 -6.714 -23.027 1.00 98.31 294 MET A CA 1
ATOM 2275 C C . MET A 1 294 ? 24.767 -7.294 -23.431 1.00 98.31 294 MET A C 1
ATOM 2277 O O . MET A 1 294 ? 25.508 -6.665 -24.187 1.00 98.31 294 MET A O 1
ATOM 2281 N N . THR A 1 295 ? 25.106 -8.481 -22.931 1.00 98.44 295 THR A N 1
ATOM 2282 C CA . THR A 1 295 ? 26.335 -9.184 -23.317 1.00 98.44 295 THR A CA 1
ATOM 2283 C C . THR A 1 295 ? 26.308 -9.560 -24.794 1.00 98.44 295 THR A C 1
ATOM 2285 O O . THR A 1 295 ? 27.282 -9.294 -25.499 1.00 98.44 295 THR A O 1
ATOM 2288 N N . ASN A 1 296 ? 25.186 -10.091 -25.283 1.00 98.44 296 ASN A N 1
ATOM 2289 C CA . ASN A 1 296 ? 25.044 -10.459 -26.686 1.00 98.44 296 ASN A CA 1
ATOM 2290 C C . ASN A 1 296 ? 25.157 -9.233 -27.609 1.00 98.44 296 ASN A C 1
ATOM 2292 O O . ASN A 1 296 ? 25.951 -9.237 -28.545 1.00 98.44 296 ASN A O 1
ATOM 2296 N N . LEU A 1 297 ? 24.468 -8.132 -27.290 1.00 98.56 297 LEU A N 1
ATOM 2297 C CA . LEU A 1 297 ? 24.557 -6.889 -28.067 1.00 98.56 297 LEU A CA 1
ATOM 2298 C C . LEU A 1 297 ? 25.979 -6.315 -28.099 1.00 98.56 297 LEU A C 1
ATOM 2300 O O . LEU A 1 297 ? 26.430 -5.840 -29.139 1.00 98.56 297 LEU A O 1
ATOM 2304 N N . LYS A 1 298 ? 26.716 -6.375 -26.981 1.00 98.38 298 LYS A N 1
ATOM 2305 C CA . LYS A 1 298 ? 28.131 -5.967 -26.943 1.00 98.38 298 LYS A CA 1
ATOM 2306 C C . LYS A 1 298 ? 28.993 -6.837 -27.854 1.00 98.38 298 LYS A C 1
ATOM 2308 O O . LYS A 1 298 ? 29.867 -6.312 -28.538 1.00 98.38 298 LYS A O 1
ATOM 2313 N N . GLN A 1 299 ? 28.750 -8.146 -27.873 1.00 98.38 299 GLN A N 1
ATOM 2314 C CA . GLN A 1 299 ? 29.470 -9.071 -28.743 1.00 98.38 299 GLN A CA 1
ATOM 2315 C C . GLN A 1 299 ? 29.150 -8.824 -30.226 1.00 98.38 299 GLN A C 1
ATOM 2317 O O . GLN A 1 299 ? 30.063 -8.794 -31.052 1.00 98.38 299 GLN A O 1
ATOM 2322 N N . GLU A 1 300 ? 27.879 -8.603 -30.567 1.00 98.12 300 GLU A N 1
ATOM 2323 C CA . GLU A 1 300 ? 27.447 -8.258 -31.926 1.00 98.12 300 GLU A CA 1
ATOM 2324 C C . GLU A 1 300 ? 28.052 -6.929 -32.395 1.00 98.12 300 GLU A C 1
ATOM 2326 O O . GLU A 1 300 ? 28.557 -6.848 -33.518 1.00 98.12 300 GLU A O 1
ATOM 2331 N N . LEU A 1 301 ? 28.072 -5.911 -31.524 1.00 98.06 301 LEU A N 1
ATOM 2332 C CA . LEU A 1 301 ? 28.698 -4.620 -31.805 1.00 98.06 301 LEU A CA 1
ATOM 2333 C C . LEU A 1 301 ? 30.198 -4.782 -32.071 1.00 98.06 301 LEU A C 1
ATOM 2335 O O . LEU A 1 301 ? 30.671 -4.328 -33.109 1.00 98.06 301 LEU A O 1
ATOM 2339 N N . ALA A 1 302 ? 30.923 -5.488 -31.200 1.00 98.00 302 ALA A N 1
ATOM 2340 C CA . ALA A 1 302 ? 32.354 -5.737 -31.374 1.00 98.00 302 ALA A CA 1
ATOM 2341 C C . ALA A 1 302 ? 32.654 -6.506 -32.675 1.00 98.00 302 ALA A C 1
ATOM 2343 O O . ALA A 1 302 ? 33.579 -6.162 -33.410 1.00 98.00 302 ALA A O 1
ATOM 2344 N N . SER A 1 303 ? 31.838 -7.511 -33.013 1.00 98.06 303 SER A N 1
ATOM 2345 C CA . SER A 1 303 ? 31.973 -8.244 -34.278 1.00 98.06 303 SER A CA 1
ATOM 2346 C C . SER A 1 303 ? 31.729 -7.348 -35.495 1.00 98.06 303 SER A C 1
ATOM 2348 O O . SER A 1 303 ? 32.410 -7.471 -36.516 1.00 98.06 303 SER A O 1
ATOM 2350 N N . MET A 1 304 ? 30.751 -6.445 -35.418 1.00 98.00 304 MET A N 1
ATOM 2351 C CA . MET A 1 304 ? 30.478 -5.488 -36.485 1.00 98.00 304 MET A CA 1
ATOM 2352 C C . MET A 1 304 ? 31.604 -4.455 -36.617 1.00 98.00 304 MET A C 1
ATOM 2354 O O . MET A 1 304 ? 32.013 -4.163 -37.739 1.00 98.00 304 MET A O 1
ATOM 2358 N N . GLU A 1 305 ? 32.137 -3.950 -35.504 1.00 97.12 305 GLU A N 1
ATOM 2359 C CA . GLU A 1 305 ? 33.295 -3.049 -35.477 1.00 97.12 305 GLU A CA 1
ATOM 2360 C C . GLU A 1 305 ? 34.516 -3.688 -36.147 1.00 97.12 305 GLU A C 1
ATOM 2362 O O . GLU A 1 305 ? 35.135 -3.060 -37.007 1.00 97.12 305 GLU A O 1
ATOM 2367 N N . GLU A 1 306 ? 34.818 -4.954 -35.842 1.00 97.38 306 GLU A N 1
ATOM 2368 C CA . GLU A 1 306 ? 35.913 -5.696 -36.476 1.00 97.38 306 GLU A CA 1
ATOM 2369 C C . GLU A 1 306 ? 35.707 -5.830 -37.994 1.00 97.38 306 GLU A C 1
ATOM 2371 O O . GLU A 1 306 ? 36.620 -5.560 -38.778 1.00 97.38 306 GLU A O 1
ATOM 2376 N N . LYS A 1 307 ? 34.488 -6.169 -38.435 1.00 97.50 307 LYS A N 1
ATOM 2377 C CA . LYS A 1 307 ? 34.153 -6.257 -39.868 1.00 97.50 307 LYS A CA 1
ATOM 2378 C C . LYS A 1 307 ? 34.309 -4.915 -40.580 1.00 97.50 307 LYS A C 1
ATOM 2380 O O . LYS A 1 307 ? 34.837 -4.876 -41.690 1.00 97.50 307 LYS A O 1
ATOM 2385 N N . VAL A 1 308 ? 33.860 -3.821 -39.963 1.00 97.44 308 VAL A N 1
ATOM 2386 C CA . VAL A 1 308 ? 33.988 -2.466 -40.523 1.00 97.44 308 VAL A CA 1
ATOM 2387 C C . VAL A 1 308 ? 35.457 -2.044 -40.587 1.00 97.44 308 VAL A C 1
ATOM 2389 O O . VAL A 1 308 ? 35.893 -1.510 -41.608 1.00 97.44 308 VAL A O 1
ATOM 2392 N N . ALA A 1 309 ? 36.238 -2.319 -39.540 1.00 96.12 309 ALA A N 1
ATOM 2393 C CA . ALA A 1 309 ? 37.670 -2.040 -39.513 1.00 96.12 309 ALA A CA 1
ATOM 2394 C C . ALA A 1 309 ? 38.415 -2.812 -40.612 1.00 96.12 309 ALA A C 1
ATOM 2396 O O . ALA A 1 309 ? 39.205 -2.219 -41.349 1.00 96.12 309 ALA A O 1
ATOM 2397 N N . TYR A 1 310 ? 38.107 -4.101 -40.782 1.00 96.81 310 TYR A N 1
ATOM 2398 C CA . TYR A 1 310 ? 38.680 -4.930 -41.841 1.00 96.81 310 TYR A CA 1
ATOM 2399 C C . TYR A 1 310 ? 38.336 -4.398 -43.241 1.00 96.81 310 TYR A C 1
ATOM 2401 O O . TYR A 1 310 ? 39.229 -4.199 -44.061 1.00 96.81 310 TYR A O 1
ATOM 2409 N N . GLN A 1 311 ? 37.064 -4.075 -43.505 1.00 95.62 311 GLN A N 1
ATOM 2410 C CA . GLN A 1 311 ? 36.644 -3.484 -44.784 1.00 95.62 311 GLN A CA 1
ATOM 2411 C C . GLN A 1 311 ? 37.331 -2.143 -45.073 1.00 95.62 311 GLN A C 1
ATOM 2413 O O . GLN A 1 311 ? 37.663 -1.849 -46.222 1.00 95.62 311 GLN A O 1
ATOM 2418 N N . SER A 1 312 ? 37.527 -1.318 -44.042 1.00 94.19 312 SER A N 1
ATOM 2419 C CA . SER A 1 312 ? 38.252 -0.052 -44.157 1.00 94.19 312 SER A CA 1
ATOM 2420 C C . SER A 1 312 ? 39.714 -0.279 -44.553 1.00 94.19 312 SER A C 1
ATOM 2422 O O . SER A 1 312 ? 40.210 0.388 -45.461 1.00 94.19 312 SER A O 1
ATOM 2424 N N . TYR A 1 313 ? 40.382 -1.252 -43.923 1.00 94.81 313 TYR A N 1
ATOM 2425 C CA . TYR A 1 313 ? 41.768 -1.608 -44.226 1.00 94.81 313 TYR A CA 1
ATOM 2426 C C . TYR A 1 313 ? 41.936 -2.138 -45.657 1.00 94.81 313 TYR A C 1
ATOM 2428 O O . TYR A 1 313 ? 42.819 -1.673 -46.376 1.00 94.81 313 TYR A O 1
ATOM 2436 N N . GLU A 1 314 ? 41.055 -3.039 -46.102 1.00 95.06 314 GLU A N 1
ATOM 2437 C CA . GLU A 1 314 ? 41.072 -3.559 -47.478 1.00 95.06 314 GLU A CA 1
ATOM 2438 C C . GLU A 1 314 ? 40.863 -2.436 -48.506 1.00 95.06 314 GLU A C 1
ATOM 2440 O O . GLU A 1 314 ? 41.646 -2.299 -49.443 1.00 95.06 314 GLU A O 1
ATOM 2445 N N . ARG A 1 315 ? 39.888 -1.541 -48.285 1.00 94.00 315 ARG A N 1
ATOM 2446 C CA . ARG A 1 315 ? 39.666 -0.389 -49.178 1.00 94.00 315 ARG A CA 1
ATOM 2447 C C . ARG A 1 315 ? 40.872 0.551 -49.228 1.00 94.00 315 ARG A C 1
ATOM 2449 O O . ARG A 1 315 ? 41.178 1.089 -50.286 1.00 94.00 315 ARG A O 1
ATOM 2456 N N . ALA A 1 316 ? 41.529 0.792 -48.094 1.00 92.38 316 ALA A N 1
ATOM 2457 C CA . ALA A 1 316 ? 42.721 1.635 -48.049 1.00 92.38 316 ALA A CA 1
ATOM 2458 C C . ALA A 1 316 ? 43.879 1.021 -48.851 1.00 92.38 316 ALA A C 1
ATOM 2460 O O . ALA A 1 316 ? 44.620 1.754 -49.502 1.00 92.38 316 ALA A O 1
ATOM 2461 N N . ARG A 1 317 ? 43.999 -0.311 -48.837 1.00 91.94 317 ARG A N 1
ATOM 2462 C CA . ARG A 1 317 ? 44.999 -1.052 -49.608 1.00 91.94 317 ARG A CA 1
ATOM 2463 C C . ARG A 1 317 ? 44.749 -0.985 -51.115 1.00 91.94 317 ARG A C 1
ATOM 2465 O O . ARG A 1 317 ? 45.708 -0.835 -51.858 1.00 91.94 317 ARG A O 1
ATOM 2472 N N . ASP A 1 318 ? 43.494 -1.049 -51.555 1.00 87.19 3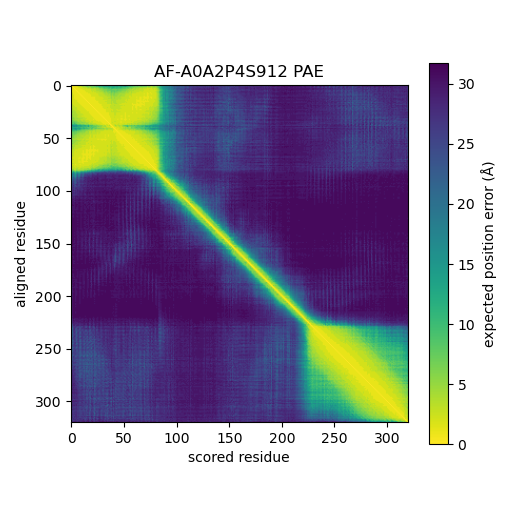18 ASP A N 1
ATOM 2473 C CA . ASP A 1 318 ? 43.128 -0.983 -52.981 1.00 87.19 318 ASP A CA 1
ATOM 2474 C C . ASP A 1 318 ? 43.389 0.391 -53.633 1.00 87.19 318 ASP A C 1
ATOM 2476 O O . ASP A 1 318 ? 43.452 0.499 -54.856 1.00 87.19 318 ASP A O 1
ATOM 2480 N N . ILE A 1 319 ? 43.504 1.457 -52.833 1.00 85.19 319 ILE A N 1
ATOM 2481 C CA . ILE A 1 319 ? 43.729 2.837 -53.306 1.00 85.19 319 ILE A CA 1
ATOM 2482 C C . ILE A 1 319 ? 45.229 3.157 -53.465 1.00 85.19 319 ILE A C 1
ATOM 2484 O O . ILE A 1 319 ? 45.579 4.171 -54.077 1.00 85.19 319 ILE A O 1
ATOM 2488 N N . GLN A 1 320 ? 46.108 2.320 -52.911 1.00 60.66 320 GLN A N 1
ATOM 2489 C CA . GLN A 1 320 ? 47.555 2.534 -52.850 1.00 60.66 320 GLN A CA 1
ATOM 2490 C C . GLN A 1 320 ? 48.286 1.881 -54.026 1.00 60.66 320 GLN A C 1
ATOM 2492 O O . GLN A 1 320 ? 49.222 2.533 -54.545 1.00 60.66 320 GLN A O 1
#

Solvent-accessible surface area (backbone atoms only — not comparable to full-atom values): 21002 Å² total; per-residue (Å²): 110,69,71,60,50,52,54,46,52,54,51,42,52,52,42,54,50,51,44,50,53,52,50,50,56,49,51,51,50,50,53,50,46,55,60,50,49,75,75,41,54,80,71,53,34,54,53,52,49,53,53,47,53,54,53,52,51,53,47,53,54,49,45,53,53,44,50,55,50,42,52,50,46,54,51,52,46,50,54,56,67,72,54,52,103,78,73,68,87,70,58,71,62,50,60,64,59,54,71,64,56,66,69,73,67,71,77,80,77,86,84,83,90,87,86,80,87,81,82,86,87,87,81,87,78,83,88,80,92,83,88,78,89,85,85,88,83,90,83,85,90,84,85,88,78,89,82,90,79,90,74,90,80,84,82,88,82,90,86,83,92,76,91,79,90,85,86,83,88,82,87,75,90,77,89,76,92,80,82,81,91,83,89,82,84,86,86,85,82,89,79,86,90,83,82,85,86,86,85,86,85,92,81,90,84,88,80,90,85,90,83,90,84,80,91,74,86,76,77,92,85,62,72,72,68,52,51,56,54,50,53,50,52,53,48,51,54,46,53,50,51,53,50,49,53,51,49,52,52,53,50,51,52,50,51,54,48,52,51,51,51,50,53,50,53,53,49,54,52,51,53,50,50,55,52,49,54,56,50,50,51,53,51,49,55,50,49,52,51,52,52,50,52,53,51,50,52,51,52,52,49,53,53,50,51,51,52,52,52,51,52,50,51,53,56,56,58,77,75,109

pLDDT: mean 71.04, std 27.12, range [28.41, 98.69]

Radius of gyration: 42.13 Å; Cα contacts (8 Å, |Δi|>4): 39; chains: 1; bounding box: 84×91×140 Å

Nearest PDB structures (foldseek):
  5mto-assembly1_A  TM=4.934E-01  e=6.520E-01  Homo sapiens
  8jxh-assembly1_D  TM=7.380E-01  e=8.189E+00  Rattus norvegicus
  8a1g-assembly2_B  TM=5.453E-01  e=3.378E+00  Homo sapiens

Mean predicted aligned error: 23.88 Å

Secondary structure (DSSP, 8-state):
-HHHHHHHHHHHHHHHHHHHHHHHHHHHHHHHHHHHHTT--HHHHHHHHHHHHHHHHHHHHHHHHHHHHHHHHHHHHHHHHHS-S---TTSHHHHHHHTTTTTTSTTSSS--S------------------------------------------------------------------------PPPPP-----------------------------S--HHHHHHHHHHHHHHHHHHHHHHHHHHHHHHHHHHHHHHHHHHHHHHHHHHHHHHHHHHHHHHHHHHHHHHHHHHHHHHHHHHHHHHHHHHHHHHHHT-